Protein AF-A0A8S3HUH6-F1 (afdb_monomer_lite)

pLDDT: mean 71.93, std 15.09, range [37.22, 90.44]

Radius of gyration: 29.49 Å; chains: 1; bounding box: 61×40×95 Å

Organism: NCBI:txid392030

Secondary structure (DSSP, 8-state):
-HHHHHHHHHHH-HHHHHHHHHHHHHHHHS-HHHHH--HHHHHHHHSPTT--S-HHHHHHHHHHHTT-------------THHHHHHHHHHHHHHHHHTS-------HHHHHHHHHHHHHHHHHHHHHHHHHHHHHHHHHHHHHHHHHSGGGGGGGHHHHHHHHHHHTTSTTTHHHHHHHHHHTHHHHS-STT-HHHHHHHHHHHHHHS-HHHHHHHS-GGGGSS-HHHHHHHHHHHHHHHHHHHHH--

Structure (mmCIF, N/CA/C/O backbone):
data_AF-A0A8S3HUH6-F1
#
_entry.id   AF-A0A8S3HUH6-F1
#
loop_
_atom_site.group_PDB
_atom_site.id
_atom_site.type_symbol
_atom_site.label_atom_id
_atom_site.label_alt_id
_atom_site.label_comp_id
_atom_site.label_asym_id
_atom_site.label_entity_id
_atom_site.label_seq_id
_atom_site.pdbx_PDB_ins_code
_atom_site.Cartn_x
_atom_site.Cartn_y
_atom_site.Cartn_z
_atom_site.occupancy
_atom_site.B_iso_or_equiv
_atom_site.auth_seq_id
_atom_site.auth_comp_id
_atom_site.auth_asym_id
_atom_site.auth_atom_id
_atom_site.pdbx_PDB_model_num
ATOM 1 N N . GLU A 1 1 ? -16.121 -0.512 -15.697 1.00 54.94 1 GLU A N 1
ATOM 2 C CA . GLU A 1 1 ? -16.230 0.216 -16.986 1.00 54.94 1 GLU A CA 1
ATOM 3 C C . GLU A 1 1 ? -15.288 1.418 -17.081 1.00 54.94 1 GLU A C 1
ATOM 5 O O . GLU A 1 1 ? -14.491 1.455 -18.009 1.00 54.94 1 GLU A O 1
ATOM 10 N N . GLN A 1 2 ? -15.280 2.342 -16.109 1.00 59.62 2 GLN A N 1
ATOM 11 C CA . GLN A 1 2 ? -14.413 3.539 -16.138 1.00 59.62 2 GLN A CA 1
ATOM 12 C C . GLN A 1 2 ? -12.907 3.236 -16.303 1.00 59.62 2 GLN A C 1
ATOM 14 O O . GLN A 1 2 ? -12.236 3.888 -17.097 1.00 59.62 2 GLN A O 1
ATOM 19 N N . ILE A 1 3 ? -12.390 2.202 -15.626 1.00 65.75 3 ILE A N 1
ATOM 20 C CA . ILE A 1 3 ? -10.975 1.777 -15.707 1.00 65.75 3 ILE A CA 1
ATOM 21 C C . ILE A 1 3 ? -10.580 1.382 -17.141 1.00 65.75 3 ILE A C 1
ATOM 23 O O . ILE A 1 3 ? -9.503 1.737 -17.614 1.00 65.75 3 ILE A O 1
ATOM 27 N N . SER A 1 4 ? -11.475 0.693 -17.855 1.00 66.75 4 SER A N 1
ATOM 28 C CA . SER A 1 4 ? -11.232 0.249 -19.231 1.00 66.75 4 SER A CA 1
ATOM 29 C C . SER A 1 4 ? -11.219 1.427 -20.209 1.00 66.75 4 SER A C 1
ATOM 31 O O . SER A 1 4 ? -10.370 1.469 -21.095 1.00 66.75 4 SER A O 1
ATOM 33 N N . ALA A 1 5 ? -12.082 2.427 -20.004 1.00 75.94 5 ALA A N 1
ATOM 34 C CA . ALA A 1 5 ? -12.109 3.629 -20.835 1.00 75.94 5 ALA A CA 1
ATOM 35 C C . ALA A 1 5 ? -10.839 4.484 -20.675 1.00 75.94 5 ALA A C 1
ATOM 37 O O . ALA A 1 5 ? -10.264 4.913 -21.673 1.00 75.94 5 ALA A O 1
ATOM 38 N N . ILE A 1 6 ? -10.369 4.704 -19.441 1.00 73.25 6 ILE A N 1
ATOM 39 C CA . ILE A 1 6 ? -9.157 5.503 -19.183 1.00 73.25 6 ILE A CA 1
ATOM 40 C C . ILE A 1 6 ? -7.915 4.788 -19.725 1.00 73.25 6 ILE A C 1
ATOM 42 O O . ILE A 1 6 ? -7.113 5.409 -20.418 1.00 73.25 6 ILE A O 1
ATOM 46 N N . SER A 1 7 ? -7.791 3.478 -19.489 1.00 69.62 7 SER A N 1
ATOM 47 C CA . SER A 1 7 ? -6.710 2.658 -20.052 1.00 69.62 7 SER A CA 1
ATOM 48 C C . SER A 1 7 ? -6.667 2.743 -21.585 1.00 69.62 7 SER A C 1
ATOM 50 O O . SER A 1 7 ? -5.606 2.967 -22.176 1.00 69.62 7 SER A O 1
ATOM 52 N N . LEU A 1 8 ? -7.829 2.668 -22.241 1.00 74.19 8 LEU A N 1
ATOM 53 C CA . LEU A 1 8 ? -7.935 2.760 -23.695 1.00 74.19 8 LEU A CA 1
ATOM 54 C C . LEU A 1 8 ? -7.585 4.166 -24.214 1.00 74.19 8 LEU A C 1
ATOM 56 O O . LEU A 1 8 ? -6.866 4.290 -25.202 1.00 74.19 8 LEU A O 1
ATOM 60 N N . LEU A 1 9 ? -7.997 5.233 -23.524 1.00 76.38 9 LEU A N 1
ATOM 61 C CA . LEU A 1 9 ? -7.615 6.612 -23.861 1.00 76.38 9 LEU A CA 1
ATOM 62 C C . LEU A 1 9 ? -6.105 6.857 -23.711 1.00 76.38 9 LEU A C 1
ATOM 64 O O . LEU A 1 9 ? -5.489 7.444 -24.608 1.00 76.38 9 LEU A O 1
ATOM 68 N N . CYS A 1 10 ? -5.502 6.365 -22.625 1.00 73.25 10 CYS A N 1
ATOM 69 C CA . CYS A 1 10 ? -4.055 6.406 -22.407 1.00 73.25 10 CYS A CA 1
ATOM 70 C C . CYS A 1 10 ? -3.296 5.629 -23.489 1.00 73.25 10 CYS A C 1
ATOM 72 O O . CYS A 1 10 ? -2.244 6.086 -23.922 1.00 73.25 10 CYS A O 1
ATOM 74 N N . SER A 1 11 ? -3.858 4.520 -23.977 1.00 72.00 11 SER A N 1
ATOM 75 C CA . SER A 1 11 ? -3.274 3.713 -25.056 1.00 72.00 11 SER A CA 1
ATOM 76 C C . SER A 1 11 ? -3.406 4.372 -26.436 1.00 72.00 11 SER A C 1
ATOM 78 O O . SER A 1 11 ? -2.473 4.340 -27.232 1.00 72.00 11 SER A O 1
ATOM 80 N N . MET A 1 12 ? -4.548 5.001 -26.741 1.00 77.62 12 MET A N 1
ATOM 81 C CA . MET A 1 12 ? -4.810 5.599 -28.061 1.00 77.62 12 MET A CA 1
ATOM 82 C C . MET A 1 12 ? -4.081 6.928 -28.289 1.00 77.62 12 MET A C 1
ATOM 84 O O . MET A 1 12 ? -3.654 7.220 -29.410 1.00 77.62 12 MET A O 1
ATOM 88 N N . LYS A 1 13 ? -3.981 7.778 -27.257 1.00 76.56 13 LYS A N 1
ATOM 89 C CA . LYS A 1 13 ? -3.317 9.092 -27.334 1.00 76.56 13 LYS A CA 1
ATOM 90 C C . LYS A 1 13 ? -2.503 9.386 -26.060 1.00 76.56 13 LYS A C 1
ATOM 92 O O . LYS A 1 13 ? -2.847 10.315 -25.321 1.00 76.56 13 LYS A O 1
ATOM 97 N N . PRO A 1 14 ? -1.379 8.676 -25.840 1.00 75.12 14 PRO A N 1
ATOM 98 C CA . PRO A 1 14 ? -0.535 8.838 -24.652 1.00 75.12 14 PRO A CA 1
ATOM 99 C C . PRO A 1 14 ? -0.141 10.293 -24.385 1.00 75.12 14 PRO A C 1
ATOM 101 O O . PRO A 1 14 ? -0.331 10.809 -23.289 1.00 75.12 14 PRO A O 1
ATOM 104 N N . ASN A 1 15 ? 0.316 10.994 -25.425 1.00 70.62 15 ASN A N 1
ATOM 105 C CA . ASN A 1 15 ? 0.882 12.342 -25.311 1.00 70.62 15 ASN A CA 1
ATOM 106 C C . ASN A 1 15 ? -0.110 13.408 -24.814 1.00 70.62 15 ASN A C 1
ATOM 108 O O . ASN A 1 15 ? 0.319 14.449 -24.324 1.00 70.62 15 ASN A O 1
ATOM 112 N N . LEU A 1 16 ? -1.418 13.170 -24.954 1.00 75.81 16 LEU A N 1
ATOM 113 C CA . LEU A 1 16 ? -2.460 14.107 -24.526 1.00 75.81 16 LEU A CA 1
ATOM 114 C C . LEU A 1 16 ? -3.000 13.757 -23.139 1.00 75.81 16 LEU A C 1
ATOM 116 O O . LEU A 1 16 ? -3.178 14.644 -22.311 1.00 75.81 16 LEU A O 1
ATOM 120 N N . PHE A 1 17 ? -3.250 12.472 -22.881 1.00 79.56 17 PHE A N 1
ATOM 121 C CA . PHE A 1 17 ? -3.967 12.046 -21.678 1.00 79.56 17 PHE A CA 1
ATOM 122 C C . PHE A 1 17 ? -3.050 11.630 -20.532 1.00 79.56 17 PHE A C 1
ATOM 124 O O . PHE A 1 17 ? -3.402 11.848 -19.376 1.00 79.56 17 PHE A O 1
ATOM 131 N N . LEU A 1 18 ? -1.869 11.076 -20.822 1.00 80.81 18 LEU A N 1
ATOM 132 C CA . LEU A 1 18 ? -0.987 10.522 -19.794 1.00 80.81 18 LEU A CA 1
ATOM 133 C C . LEU A 1 18 ? -0.482 11.598 -18.832 1.00 80.81 18 LEU A C 1
ATOM 135 O O . LEU A 1 18 ? -0.500 11.394 -17.625 1.00 80.81 18 LEU A O 1
ATOM 139 N N . LYS A 1 19 ? -0.096 12.769 -19.350 1.00 81.62 19 LYS A N 1
ATOM 140 C CA . LYS A 1 19 ? 0.406 13.873 -18.520 1.00 81.62 19 LYS A CA 1
ATOM 141 C C . LYS A 1 19 ? -0.671 14.431 -17.586 1.00 81.62 19 LYS A C 1
ATOM 143 O O . LYS A 1 19 ? -0.414 14.614 -16.401 1.00 81.62 19 LYS A O 1
ATOM 148 N N . SER A 1 20 ? -1.876 14.673 -18.104 1.00 83.69 20 SER A N 1
ATOM 149 C CA . SER A 1 20 ? -3.006 15.143 -17.292 1.00 83.69 20 SER A CA 1
ATOM 150 C C . SER A 1 20 ? -3.444 14.095 -16.271 1.00 83.69 20 SER A C 1
ATOM 152 O O . SER A 1 20 ? -3.745 14.436 -15.131 1.00 83.69 20 SER A O 1
ATOM 154 N N . PHE A 1 21 ? -3.434 12.819 -16.656 1.00 84.12 21 PHE A N 1
ATOM 155 C CA . PHE A 1 21 ? -3.718 11.715 -15.749 1.00 8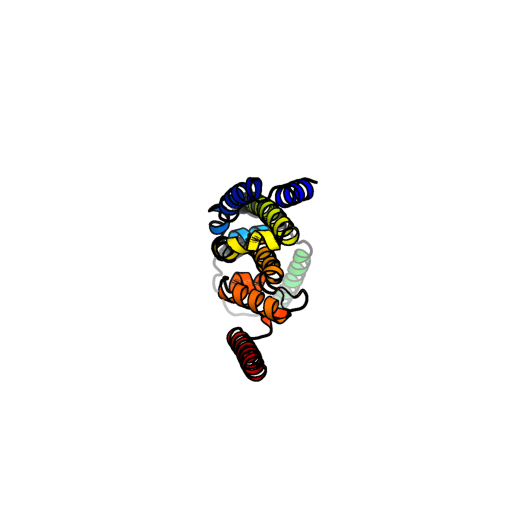4.12 21 PHE A CA 1
ATOM 156 C C . PHE A 1 21 ? -2.690 11.627 -14.617 1.00 84.12 21 PHE A C 1
ATOM 158 O O . PHE A 1 21 ? -3.081 11.557 -13.457 1.00 84.12 21 PHE A O 1
ATOM 165 N N . LEU A 1 22 ? -1.394 11.686 -14.936 1.00 84.19 22 LEU A N 1
ATOM 166 C CA . LEU A 1 22 ? -0.315 11.659 -13.948 1.00 84.19 22 LEU A CA 1
ATOM 167 C C . LEU A 1 22 ? -0.404 12.829 -12.972 1.00 84.19 22 LEU A C 1
ATOM 169 O O . LEU A 1 22 ? -0.241 12.622 -11.778 1.00 84.19 22 LEU A O 1
ATOM 173 N N . GLN A 1 23 ? -0.737 14.030 -13.447 1.00 85.62 23 GLN A N 1
ATOM 174 C CA . GLN A 1 23 ? -0.937 15.179 -12.567 1.00 85.62 23 GLN A CA 1
ATOM 175 C C . GLN A 1 23 ? -2.055 14.921 -11.543 1.00 85.62 23 GLN A C 1
ATOM 177 O O . GLN A 1 23 ? -1.844 15.088 -10.344 1.00 85.62 23 GLN A O 1
ATOM 182 N N . ILE A 1 24 ? -3.217 14.449 -12.005 1.00 85.44 24 ILE A N 1
ATOM 183 C CA . ILE A 1 24 ? -4.337 14.102 -11.119 1.00 85.44 24 ILE A CA 1
ATOM 184 C C . ILE A 1 24 ? -3.935 12.967 -10.170 1.00 85.44 24 ILE A C 1
ATOM 186 O O . ILE A 1 24 ? -4.280 12.993 -8.991 1.00 85.44 24 ILE A O 1
ATOM 190 N N . ALA A 1 25 ? -3.196 11.974 -10.666 1.00 83.69 25 ALA A N 1
ATOM 191 C CA . ALA A 1 25 ? -2.722 10.863 -9.858 1.00 83.69 25 ALA A CA 1
ATOM 192 C C . ALA A 1 25 ? -1.777 11.341 -8.752 1.00 83.69 25 ALA A C 1
ATOM 194 O O . ALA A 1 25 ? -1.979 10.975 -7.603 1.00 83.69 25 ALA A O 1
ATOM 195 N N . TYR A 1 26 ? -0.801 12.199 -9.046 1.00 84.94 26 TYR A N 1
ATOM 196 C CA . TYR A 1 26 ? 0.123 12.735 -8.044 1.00 84.94 26 TYR A CA 1
ATOM 197 C C . TYR A 1 26 ? -0.600 13.536 -6.958 1.00 84.94 26 TYR A C 1
ATOM 199 O O . TYR A 1 26 ? -0.340 13.331 -5.772 1.00 84.94 26 TYR A O 1
ATOM 207 N N . GLU A 1 27 ? -1.574 14.363 -7.341 1.00 84.94 27 GLU A N 1
ATOM 208 C CA . GLU A 1 27 ? -2.421 15.104 -6.397 1.00 84.94 27 GLU A CA 1
ATOM 209 C C . GLU A 1 27 ? -3.250 14.168 -5.497 1.00 84.94 27 GLU A C 1
ATOM 211 O O . GLU A 1 27 ? -3.482 14.461 -4.323 1.00 84.94 27 GLU A O 1
ATOM 216 N N . ARG A 1 28 ? -3.696 13.024 -6.032 1.00 84.88 28 ARG A N 1
ATOM 217 C CA . ARG A 1 28 ? -4.573 12.066 -5.339 1.00 84.88 28 ARG A CA 1
ATOM 218 C C . ARG A 1 28 ? -3.838 10.945 -4.608 1.00 84.88 28 ARG A C 1
ATOM 220 O O . ARG A 1 28 ? -4.431 10.338 -3.724 1.00 84.88 28 ARG A O 1
ATOM 227 N N . LEU A 1 29 ? -2.579 10.674 -4.941 1.00 79.75 29 LEU A N 1
ATOM 228 C CA . LEU A 1 29 ? -1.746 9.673 -4.273 1.00 79.75 29 LEU A CA 1
ATOM 229 C C . LEU A 1 29 ? -1.196 10.201 -2.943 1.00 79.75 29 LEU A C 1
ATOM 231 O O . LEU A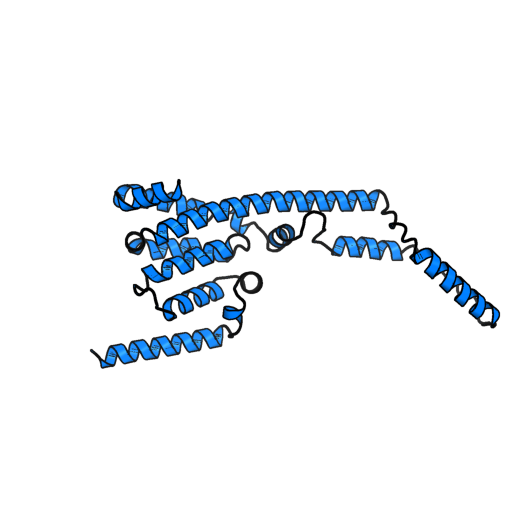 1 29 ? -0.981 9.409 -2.034 1.00 79.75 29 LEU A O 1
ATOM 235 N N . GLN A 1 30 ? -1.020 11.521 -2.786 1.00 74.56 30 GLN A N 1
ATOM 236 C CA . GLN A 1 30 ? -0.472 12.135 -1.566 1.00 74.56 30 GLN A CA 1
ATOM 237 C C . GLN A 1 30 ? -1.400 13.131 -0.840 1.00 74.56 30 GLN A C 1
ATOM 239 O O . GLN A 1 30 ? -0.957 14.215 -0.449 1.00 74.56 30 GLN A O 1
ATOM 244 N N . PRO A 1 31 ? -2.680 12.822 -0.590 1.00 73.00 31 PRO A N 1
ATOM 245 C CA . PRO A 1 31 ? -3.495 13.688 0.232 1.00 73.00 31 PRO A CA 1
ATOM 246 C C . PRO A 1 31 ? -2.979 13.647 1.673 1.00 73.00 31 PRO A C 1
ATOM 248 O O . PRO A 1 31 ? -2.708 12.586 2.244 1.00 73.00 31 PRO A O 1
ATOM 251 N N . ALA A 1 32 ? -2.888 14.826 2.290 1.00 72.56 32 ALA A N 1
ATOM 252 C CA . ALA A 1 32 ? -2.476 14.970 3.686 1.00 72.56 32 ALA A CA 1
ATOM 253 C C . ALA A 1 32 ? -3.322 14.101 4.638 1.00 72.56 32 ALA A C 1
ATOM 255 O O . ALA A 1 32 ? -2.829 13.651 5.670 1.00 72.56 32 ALA A O 1
ATOM 256 N N . SER A 1 33 ? -4.572 13.802 4.263 1.00 72.38 33 SER A N 1
ATOM 257 C CA . SER A 1 33 ? -5.471 12.921 5.008 1.00 72.38 33 SER A CA 1
ATOM 258 C C . SER A 1 33 ? -4.905 11.517 5.225 1.00 72.38 33 SER A C 1
ATOM 260 O O . SER A 1 33 ? -5.106 10.977 6.307 1.00 72.38 33 SER A O 1
ATOM 262 N N . TYR A 1 34 ? -4.150 10.941 4.282 1.00 76.06 34 TYR A N 1
ATOM 263 C CA . TYR A 1 34 ? -3.564 9.605 4.461 1.00 76.06 34 TYR A CA 1
ATOM 264 C C . TYR A 1 34 ? -2.500 9.588 5.559 1.00 76.06 34 TYR A C 1
ATOM 266 O O . TYR A 1 34 ? -2.404 8.619 6.310 1.00 76.06 34 TYR A O 1
ATOM 274 N N . LEU A 1 35 ? -1.717 10.661 5.684 1.00 70.38 35 LEU A N 1
ATOM 275 C CA . LEU A 1 35 ? -0.646 10.771 6.679 1.00 70.38 35 LEU A CA 1
ATOM 276 C C . LEU A 1 35 ? -1.164 11.165 8.069 1.00 70.38 35 LEU A C 1
ATOM 278 O O . LEU A 1 35 ? -0.513 10.874 9.069 1.00 70.38 35 LEU A O 1
ATOM 282 N N . LEU A 1 36 ? -2.332 11.809 8.139 1.00 73.69 36 LEU A N 1
ATOM 283 C CA . LEU A 1 36 ? -2.968 12.211 9.397 1.00 73.69 36 LEU A CA 1
ATOM 284 C C . LEU A 1 36 ? -3.650 11.046 10.126 1.00 73.69 36 LEU A C 1
ATOM 286 O O . LEU A 1 36 ? -3.892 11.143 11.331 1.00 73.69 36 LEU A O 1
ATOM 290 N N . VAL A 1 37 ? -3.964 9.945 9.433 1.00 75.06 37 VAL A N 1
ATOM 291 C CA . VAL A 1 37 ? -4.570 8.776 10.081 1.00 75.06 37 VAL A CA 1
ATOM 292 C C . VAL A 1 37 ? -3.535 8.081 10.961 1.00 75.06 37 VAL A C 1
ATOM 294 O O . VAL A 1 37 ? -2.588 7.453 10.489 1.00 75.06 37 VAL A O 1
ATOM 297 N N . SER A 1 38 ? -3.747 8.173 12.273 1.00 74.75 38 SER A N 1
ATOM 298 C CA . SER A 1 38 ? -2.911 7.492 13.256 1.00 74.75 38 SER A CA 1
ATOM 299 C C . SER A 1 38 ? -3.098 5.969 13.203 1.00 74.75 38 SER A C 1
ATOM 301 O O . SER A 1 38 ? -4.170 5.467 12.857 1.00 74.75 38 SER A O 1
ATOM 303 N N . LYS A 1 39 ? -2.074 5.218 13.632 1.00 71.19 39 LYS A N 1
ATOM 304 C CA . LYS A 1 39 ? -2.142 3.749 13.788 1.00 71.19 39 LYS A CA 1
ATOM 305 C C . LYS A 1 39 ? -3.331 3.331 14.660 1.00 71.19 39 LYS A C 1
ATOM 307 O O . LYS A 1 39 ? -4.058 2.411 14.311 1.00 71.19 39 LYS A O 1
ATOM 312 N N . ARG A 1 40 ? -3.596 4.098 15.723 1.00 68.31 40 ARG A N 1
ATOM 313 C CA . ARG A 1 40 ? -4.749 3.923 16.614 1.00 68.31 40 ARG A CA 1
ATOM 314 C C . ARG A 1 40 ? -6.079 4.055 15.868 1.00 68.31 40 ARG A C 1
ATOM 316 O O . ARG A 1 40 ? -6.940 3.198 16.006 1.00 68.31 40 ARG A O 1
ATOM 323 N N . SER A 1 41 ? -6.245 5.098 15.059 1.00 70.19 41 SER A N 1
ATOM 324 C CA . SER A 1 41 ? -7.467 5.318 14.270 1.00 70.19 41 SER A CA 1
ATOM 325 C C . SER A 1 41 ? -7.717 4.186 13.265 1.00 70.19 41 SER A C 1
ATOM 327 O O . SER A 1 41 ? -8.859 3.782 13.057 1.00 70.19 41 SER A O 1
ATOM 329 N N . TYR A 1 42 ? -6.649 3.638 12.681 1.00 72.69 42 TYR A N 1
ATOM 330 C CA . TYR A 1 42 ? -6.729 2.483 11.790 1.00 72.69 42 TYR A CA 1
ATOM 331 C C . TYR A 1 42 ? -7.080 1.179 12.527 1.00 72.69 42 TYR A C 1
ATOM 333 O O . TYR A 1 42 ? -7.855 0.366 12.025 1.00 72.69 42 TYR A O 1
ATOM 341 N N . GLU A 1 43 ? -6.570 0.979 13.740 1.00 71.44 43 GLU A N 1
ATOM 342 C CA . GLU A 1 43 ? -6.930 -0.179 14.563 1.00 71.44 43 GLU A CA 1
ATOM 343 C C . GLU A 1 43 ? -8.381 -0.099 15.072 1.00 71.44 43 GLU A C 1
ATOM 345 O O . GLU A 1 43 ? -9.088 -1.102 15.015 1.00 71.44 43 GLU A O 1
ATOM 350 N N . ILE A 1 44 ? -8.877 1.094 15.428 1.00 72.88 44 ILE A N 1
ATOM 351 C CA . ILE A 1 44 ? -10.301 1.339 15.742 1.00 72.88 44 ILE A CA 1
ATOM 352 C C . ILE A 1 44 ? -11.208 0.948 14.563 1.00 72.88 44 ILE A C 1
ATOM 354 O O . ILE A 1 44 ? -12.289 0.387 14.762 1.00 72.88 44 ILE A O 1
ATOM 358 N N . MET A 1 45 ? -10.769 1.205 13.326 1.00 75.56 45 MET A N 1
ATOM 359 C CA . MET A 1 45 ? -11.501 0.797 12.125 1.00 75.56 45 MET A CA 1
ATOM 360 C C . MET A 1 45 ? -11.594 -0.731 11.988 1.00 75.56 45 MET A C 1
ATOM 362 O O . MET A 1 45 ? -12.629 -1.235 11.552 1.00 75.56 45 MET A O 1
ATOM 366 N N . LYS A 1 46 ? -10.535 -1.466 12.358 1.00 69.94 46 LYS A N 1
ATOM 367 C CA . LYS A 1 46 ? -10.500 -2.938 12.309 1.00 69.94 46 LYS A CA 1
ATOM 368 C C . LYS A 1 46 ? -11.346 -3.600 13.399 1.00 69.94 46 LYS A C 1
ATOM 370 O O . LYS A 1 46 ? -11.752 -4.747 13.220 1.00 69.94 46 LYS A O 1
ATOM 375 N N . THR A 1 47 ? -11.614 -2.907 14.503 1.00 68.75 47 THR A N 1
ATOM 376 C CA . THR A 1 47 ? -12.466 -3.411 15.587 1.00 68.75 47 THR A CA 1
ATOM 377 C C . THR A 1 47 ? -13.932 -3.502 15.131 1.00 68.75 47 THR A C 1
ATOM 379 O O . THR A 1 47 ? -14.449 -2.532 14.557 1.00 68.75 47 THR A O 1
ATOM 382 N N . PRO A 1 48 ? -14.622 -4.636 15.373 1.00 63.25 48 PRO A N 1
ATOM 383 C CA . PRO A 1 48 ? -16.013 -4.821 14.973 1.00 63.25 48 PRO A CA 1
ATOM 384 C C . PRO A 1 48 ? -16.955 -3.790 15.624 1.00 63.25 48 PRO A C 1
ATOM 386 O O . PRO A 1 48 ? -16.673 -3.260 16.703 1.00 63.25 48 PRO A O 1
ATOM 389 N N . PRO A 1 49 ? -18.088 -3.478 14.970 1.00 56.56 49 PRO A N 1
ATOM 390 C CA . PRO A 1 49 ? -19.048 -2.511 15.487 1.00 56.56 49 PRO A CA 1
ATOM 391 C C . PRO A 1 49 ? -19.640 -2.998 16.817 1.00 56.56 49 PRO A C 1
ATOM 393 O O . PRO A 1 49 ? -20.175 -4.101 16.890 1.00 56.56 49 PRO A O 1
ATOM 396 N N . GLY A 1 50 ? -19.556 -2.162 17.856 1.00 54.28 50 GLY A N 1
ATOM 397 C CA . GLY A 1 50 ? -20.080 -2.456 19.196 1.00 54.28 50 GLY A CA 1
ATOM 398 C C . GLY A 1 50 ? -19.026 -2.835 20.242 1.00 54.28 50 GLY A C 1
ATOM 399 O O . GLY A 1 50 ? -19.367 -2.922 21.419 1.00 54.28 50 GLY A O 1
ATOM 400 N N . GLU A 1 51 ? -17.758 -2.998 19.854 1.00 57.88 51 GLU A N 1
ATOM 401 C CA . GLU A 1 51 ? -16.645 -3.190 20.790 1.00 57.88 51 GLU A CA 1
ATOM 402 C C . GLU A 1 51 ? -15.773 -1.933 20.874 1.00 57.88 51 GLU A C 1
ATOM 404 O O . GLU A 1 51 ? -15.415 -1.347 19.850 1.00 57.88 51 GLU A O 1
ATOM 409 N N . ILE A 1 52 ? -15.428 -1.536 22.104 1.00 61.12 52 ILE A N 1
ATOM 410 C CA . ILE A 1 52 ? -14.513 -0.422 22.371 1.00 61.12 52 ILE A CA 1
ATOM 411 C C . ILE A 1 52 ? -13.084 -0.920 22.192 1.00 61.12 52 ILE A C 1
ATOM 413 O O . ILE A 1 52 ? -12.652 -1.856 22.875 1.00 61.12 52 ILE A O 1
ATOM 417 N N . TYR A 1 53 ? -12.343 -0.282 21.291 1.00 57.09 53 TYR A N 1
ATOM 418 C CA . TYR A 1 53 ? -10.928 -0.579 21.088 1.00 57.09 53 TYR A CA 1
ATOM 419 C C . TYR A 1 53 ? -10.108 -0.204 22.336 1.00 57.09 53 TYR A C 1
ATOM 421 O O . TYR A 1 53 ? -9.217 -0.948 22.760 1.00 57.09 53 TYR A O 1
ATOM 429 N N . GLU A 1 54 ? -10.439 0.912 22.989 1.00 59.78 54 GLU A N 1
ATOM 430 C CA . GLU A 1 54 ? -9.745 1.372 24.192 1.00 59.78 54 GLU A CA 1
ATOM 431 C C . GLU A 1 54 ? -10.181 0.634 25.480 1.00 59.78 54 GLU A C 1
ATOM 433 O O . GLU A 1 54 ? -10.952 1.119 26.310 1.00 59.78 54 GLU A O 1
ATOM 438 N N . LYS A 1 55 ? -9.620 -0.563 25.699 1.00 59.72 55 LYS A N 1
ATOM 439 C CA . LYS A 1 55 ? -9.861 -1.381 26.909 1.00 59.72 55 LYS A CA 1
ATOM 440 C C . LYS A 1 55 ? -9.451 -0.699 28.227 1.00 59.72 55 LYS A C 1
ATOM 442 O O . LYS A 1 55 ? -9.872 -1.143 29.293 1.00 59.72 55 LYS A O 1
ATOM 447 N N . SER A 1 56 ? -8.682 0.392 28.188 1.00 53.09 56 SER A N 1
ATOM 448 C CA . SER A 1 56 ? -8.310 1.172 29.381 1.00 53.09 56 SER A CA 1
ATOM 449 C C . SER A 1 56 ? -9.518 1.849 30.048 1.00 53.09 56 SER A C 1
ATOM 451 O O . SER A 1 56 ? -9.520 2.044 31.267 1.00 53.09 56 SER A O 1
ATOM 453 N N . VAL A 1 57 ? -10.583 2.139 29.291 1.00 53.09 57 VAL A N 1
ATOM 454 C CA . VAL A 1 57 ? -11.855 2.641 29.833 1.00 53.09 57 VAL A CA 1
ATOM 455 C C . VAL A 1 57 ? -12.562 1.537 30.621 1.00 53.09 57 VAL A C 1
ATOM 457 O O . VAL A 1 57 ? -13.026 1.782 31.734 1.00 53.09 57 VAL A O 1
ATOM 460 N N . LEU A 1 58 ? -12.542 0.298 30.114 1.00 54.19 58 LEU A N 1
ATOM 461 C CA . LEU A 1 58 ? -13.058 -0.876 30.829 1.00 54.19 58 LEU A CA 1
ATOM 462 C C . LEU A 1 58 ? -12.269 -1.135 32.119 1.00 54.19 58 LEU A C 1
ATOM 464 O O . LEU A 1 58 ? -12.862 -1.372 33.168 1.00 54.19 58 LEU A O 1
ATOM 468 N N . GLU A 1 59 ? -10.940 -1.018 32.080 1.00 54.22 59 GLU A N 1
ATOM 469 C CA . GLU A 1 59 ? -10.111 -1.134 33.284 1.00 54.22 59 GLU A CA 1
ATOM 470 C C . GLU A 1 59 ? -10.375 -0.024 34.303 1.00 54.22 59 GLU A C 1
ATOM 472 O O . GLU A 1 59 ? -10.307 -0.267 35.504 1.00 54.22 59 GLU A O 1
ATOM 477 N N . THR A 1 60 ? -10.660 1.196 33.850 1.00 53.75 60 THR A N 1
ATOM 478 C CA . THR A 1 60 ? -10.985 2.320 34.738 1.00 53.75 60 THR A CA 1
ATOM 479 C C . THR A 1 60 ? -12.345 2.110 35.403 1.00 53.75 60 THR A C 1
ATOM 481 O O . THR A 1 60 ? -12.484 2.370 36.596 1.00 53.75 60 THR A O 1
ATOM 484 N N . ILE A 1 61 ? -13.320 1.555 34.676 1.00 51.22 61 ILE A N 1
ATOM 485 C CA . ILE A 1 61 ? -14.621 1.146 35.223 1.00 51.22 61 ILE A CA 1
ATOM 486 C C . ILE A 1 61 ? -14.435 0.030 36.271 1.00 51.22 61 ILE A C 1
ATOM 488 O O . ILE A 1 61 ? -14.899 0.184 37.400 1.00 51.22 61 ILE A O 1
ATOM 492 N N . LEU A 1 62 ? -13.656 -1.015 35.963 1.00 52.16 62 LEU A N 1
ATOM 493 C CA . LEU A 1 62 ? -13.339 -2.123 36.886 1.00 52.16 62 LEU A CA 1
ATOM 494 C C . LEU A 1 62 ? -12.543 -1.671 38.133 1.00 52.16 62 LEU A C 1
ATOM 496 O O . LEU A 1 62 ? -12.766 -2.151 39.246 1.00 52.16 62 LEU A O 1
ATOM 500 N N . LYS A 1 63 ? -11.616 -0.715 37.981 1.00 49.88 63 LYS A N 1
ATOM 501 C CA . LYS A 1 63 ? -10.839 -0.127 39.094 1.00 49.88 63 LYS A CA 1
ATOM 502 C C . LYS A 1 63 ? -11.675 0.810 39.974 1.00 49.88 63 LYS A C 1
ATOM 504 O O . LYS A 1 63 ? -11.314 1.043 41.126 1.00 49.88 63 LYS A O 1
ATOM 509 N N . HIS A 1 64 ? -12.773 1.362 39.459 1.00 47.88 64 HIS A N 1
ATOM 510 C CA . HIS A 1 64 ? -13.710 2.153 40.257 1.00 47.88 64 HIS A CA 1
ATOM 511 C C . HIS A 1 64 ? -14.702 1.283 41.044 1.00 47.88 64 HIS A C 1
ATOM 513 O O . HIS A 1 64 ? -15.082 1.689 42.139 1.00 47.88 64 HIS A O 1
ATOM 519 N N . GLU A 1 65 ? -15.043 0.078 40.572 1.00 46.34 65 GLU A N 1
ATOM 520 C CA . GLU A 1 65 ? -15.845 -0.897 41.339 1.00 46.34 65 GLU A CA 1
ATOM 521 C C . GLU A 1 65 ? -15.123 -1.408 42.599 1.00 46.34 65 GLU A C 1
ATOM 523 O O . GLU A 1 65 ? -15.752 -1.717 43.607 1.00 46.34 65 GLU A O 1
ATOM 528 N N . THR A 1 66 ? -13.789 -1.438 42.593 1.00 43.50 66 THR A N 1
ATOM 529 C CA . THR A 1 66 ? -12.979 -1.912 43.732 1.00 43.50 66 THR A CA 1
ATOM 530 C C . THR A 1 66 ? -12.752 -0.866 44.829 1.00 43.50 66 THR A C 1
ATOM 532 O O . THR A 1 66 ? -12.183 -1.193 45.869 1.00 43.50 66 THR A O 1
ATOM 535 N N . LYS A 1 67 ? -13.206 0.383 44.653 1.00 41.00 67 LYS A N 1
ATOM 536 C CA . LYS A 1 67 ? -13.079 1.435 45.682 1.00 41.00 67 LYS A CA 1
ATOM 537 C C . LYS A 1 67 ? -14.252 1.506 46.666 1.00 41.00 67 LYS A C 1
ATOM 539 O O . LYS A 1 67 ? -14.153 2.266 47.624 1.00 41.00 67 LYS A O 1
ATOM 544 N N . ASP A 1 68 ? -15.301 0.702 46.476 1.00 41.78 68 ASP A N 1
ATOM 545 C CA . ASP A 1 68 ? -16.511 0.721 47.316 1.00 41.78 68 ASP A CA 1
ATOM 546 C C . ASP A 1 68 ? -16.579 -0.407 48.368 1.00 41.78 68 ASP A C 1
ATOM 548 O O . ASP A 1 68 ? -17.581 -0.572 49.063 1.00 41.78 68 ASP A O 1
ATOM 552 N N . THR A 1 69 ? -15.499 -1.171 48.572 1.00 40.88 69 THR A N 1
ATOM 553 C CA . THR A 1 69 ? -15.388 -2.057 49.744 1.00 40.88 69 THR A CA 1
ATOM 554 C C . THR A 1 69 ? -14.880 -1.260 50.942 1.00 40.88 69 THR A C 1
ATOM 556 O O . THR A 1 69 ? -13.682 -1.200 51.229 1.00 40.88 69 THR A O 1
ATOM 559 N N . GLY A 1 70 ? -15.818 -0.600 51.619 1.00 37.22 70 GLY A N 1
ATOM 560 C CA . GLY A 1 70 ? -15.584 0.165 52.833 1.00 37.22 70 GLY A CA 1
ATOM 561 C C . GLY A 1 70 ? -14.906 -0.637 53.951 1.00 37.22 70 GLY A C 1
ATOM 562 O O . GLY A 1 70 ? -15.251 -1.777 54.237 1.00 37.22 70 GLY A O 1
ATOM 563 N N . ASN A 1 71 ? -13.945 0.020 54.601 1.00 41.75 71 ASN A N 1
ATOM 564 C CA . ASN A 1 71 ? -13.656 -0.040 56.036 1.00 41.75 71 ASN A CA 1
ATOM 565 C C . ASN A 1 71 ? -13.901 -1.396 56.743 1.00 41.75 71 ASN A C 1
ATOM 567 O O . ASN A 1 71 ? -14.800 -1.522 57.576 1.00 41.75 71 ASN A O 1
ATOM 571 N N . VAL A 1 72 ? -13.065 -2.401 56.472 1.00 40.75 72 VAL A N 1
ATOM 572 C CA . VAL A 1 72 ? -13.038 -3.634 57.275 1.00 40.75 72 VAL A CA 1
ATOM 573 C C . VAL A 1 72 ? -12.314 -3.342 58.591 1.00 40.75 72 VAL A C 1
ATOM 575 O O . VAL A 1 72 ? -11.083 -3.298 58.656 1.00 40.75 72 VAL A O 1
ATOM 578 N N . LYS A 1 73 ? -13.088 -3.108 59.657 1.00 41.12 73 LYS A N 1
ATOM 579 C CA . LYS A 1 73 ? -12.571 -3.064 61.028 1.00 41.12 73 LYS A CA 1
ATOM 580 C C . LYS A 1 73 ? -11.970 -4.427 61.382 1.00 41.12 73 LYS A C 1
ATOM 582 O O . LYS A 1 73 ? -12.629 -5.457 61.278 1.00 41.12 73 LYS A O 1
ATOM 587 N N . ARG A 1 74 ? -10.702 -4.408 61.804 1.00 52.22 74 ARG A N 1
ATOM 588 C CA . ARG A 1 74 ? -10.013 -5.532 62.448 1.00 52.22 74 ARG A CA 1
ATOM 589 C C . ARG A 1 74 ? -10.746 -5.889 63.735 1.00 52.22 74 ARG A C 1
ATOM 591 O O . ARG A 1 74 ? -10.616 -5.163 64.716 1.00 52.22 74 ARG A O 1
ATOM 598 N N . GLU A 1 75 ? -11.418 -7.030 63.748 1.00 38.47 75 GLU A N 1
ATOM 599 C CA . GLU A 1 75 ? -11.821 -7.688 64.986 1.00 38.47 75 GLU A CA 1
ATOM 600 C C . GLU A 1 75 ? -11.301 -9.129 65.016 1.00 38.47 75 GLU A C 1
ATOM 602 O O . GLU A 1 75 ? -10.901 -9.723 64.017 1.00 38.47 75 GLU A O 1
ATOM 607 N N . SER A 1 76 ? -11.127 -9.587 66.241 1.00 38.88 76 SER A N 1
ATOM 608 C CA . SER A 1 76 ? -10.087 -10.475 66.738 1.00 38.88 76 SER A CA 1
ATOM 609 C C . SER A 1 76 ? -10.329 -11.973 66.542 1.00 38.88 76 SER A C 1
ATOM 611 O O . SER A 1 76 ? -11.440 -12.468 66.663 1.00 38.88 76 SER A O 1
ATOM 613 N N . LYS A 1 77 ? -9.205 -12.684 66.373 1.00 52.00 77 LYS A N 1
ATOM 614 C CA . LYS A 1 77 ? -8.939 -14.111 66.633 1.00 52.00 77 LYS A CA 1
ATOM 615 C C . LYS A 1 77 ? -10.003 -14.845 67.478 1.00 52.00 77 LYS A C 1
ATOM 617 O O . LYS A 1 77 ? -9.975 -14.750 68.700 1.00 52.00 77 LYS A O 1
ATOM 622 N N . ASN A 1 78 ? -10.832 -15.662 66.823 1.00 47.19 78 ASN A N 1
ATOM 623 C CA . ASN A 1 78 ? -11.290 -16.969 67.315 1.00 47.19 78 ASN A CA 1
ATOM 624 C C . ASN A 1 78 ? -12.013 -17.723 66.184 1.00 47.19 78 ASN A C 1
ATOM 626 O O . ASN A 1 78 ? -13.233 -17.682 66.076 1.00 47.19 78 ASN A O 1
ATOM 630 N N . TYR A 1 79 ? -11.254 -18.423 65.334 1.00 44.00 79 TYR A N 1
ATOM 631 C CA . TYR A 1 79 ? -11.828 -19.335 64.340 1.00 44.00 79 TYR A CA 1
ATOM 632 C C . TYR A 1 79 ? -12.485 -20.513 65.068 1.00 44.00 79 TYR A C 1
ATOM 634 O O . TYR A 1 79 ? -11.799 -21.393 65.588 1.00 44.00 79 TYR A O 1
ATOM 642 N N . SER A 1 80 ? -13.815 -20.533 65.110 1.00 49.50 80 SER A N 1
ATOM 643 C CA . SER A 1 80 ? -14.593 -21.676 65.584 1.00 49.50 80 SER A CA 1
ATOM 644 C C . SER A 1 80 ? -15.308 -22.300 64.396 1.00 49.50 80 SER A C 1
ATOM 646 O O . SER A 1 80 ? -15.955 -21.607 63.620 1.00 49.50 80 SER A O 1
ATOM 648 N N . TYR A 1 81 ? -15.185 -23.620 64.270 1.00 47.81 81 TYR A N 1
ATOM 649 C CA . TYR A 1 81 ? -15.696 -24.533 63.234 1.00 47.81 81 TYR A CA 1
ATOM 650 C C . TYR A 1 81 ? -17.084 -24.202 62.629 1.00 47.81 81 TYR A C 1
ATOM 652 O O . TYR A 1 81 ? -17.367 -24.556 61.486 1.00 47.81 81 TYR A O 1
ATOM 660 N N . LYS A 1 82 ? -17.934 -23.464 63.352 1.00 53.16 82 LYS A N 1
ATOM 661 C CA . LYS A 1 82 ? -19.202 -22.915 62.847 1.00 53.16 82 LYS A CA 1
ATOM 662 C C . LYS A 1 82 ? -19.029 -21.894 61.710 1.00 53.16 82 LYS A C 1
ATOM 664 O O . LYS A 1 82 ? -19.835 -21.903 60.786 1.00 53.16 82 LYS A O 1
ATOM 669 N N . GLU A 1 83 ? -17.971 -21.085 61.710 1.00 51.44 83 GLU A N 1
ATOM 670 C CA . GLU A 1 83 ? -17.678 -20.145 60.615 1.00 51.44 83 GLU A CA 1
ATOM 671 C C . GLU A 1 83 ? -17.261 -20.855 59.326 1.00 51.44 83 GLU A C 1
ATOM 673 O O . GLU A 1 83 ? -17.603 -20.390 58.249 1.00 51.44 83 GLU A O 1
ATOM 678 N N . GLN A 1 84 ? -16.592 -22.010 59.398 1.00 48.53 84 GLN A N 1
ATOM 679 C CA . GLN A 1 84 ? -16.233 -22.769 58.190 1.00 48.53 84 GLN A CA 1
ATOM 680 C C . GLN A 1 84 ? -17.455 -23.391 57.510 1.00 48.53 84 GLN A C 1
ATOM 682 O O . GLN A 1 84 ? -17.488 -23.513 56.287 1.00 48.53 84 GLN A O 1
ATOM 687 N N . MET A 1 85 ? -18.468 -23.769 58.292 1.00 52.50 85 MET A N 1
ATOM 688 C CA . MET A 1 85 ? -19.737 -24.250 57.748 1.00 52.50 85 MET A CA 1
ATOM 689 C C . MET A 1 85 ? -20.545 -23.097 57.145 1.00 52.50 85 MET A C 1
ATOM 691 O O . MET A 1 85 ? -21.018 -23.234 56.021 1.00 52.50 85 MET A O 1
ATOM 695 N N . ALA A 1 86 ? -20.595 -21.943 57.821 1.00 55.62 86 ALA A N 1
ATOM 696 C CA . ALA A 1 86 ? -21.232 -20.735 57.295 1.00 55.62 86 ALA A CA 1
ATOM 697 C C . ALA A 1 86 ? -20.523 -20.193 56.040 1.00 55.62 86 ALA A C 1
ATOM 699 O O . ALA A 1 86 ? -21.187 -19.767 55.104 1.00 55.62 86 ALA A O 1
ATOM 700 N N . ALA A 1 87 ? -19.191 -20.272 55.971 1.00 55.22 87 ALA A N 1
ATOM 701 C CA . ALA A 1 87 ? -18.410 -19.894 54.794 1.00 55.22 87 ALA A CA 1
ATOM 702 C C . ALA A 1 87 ? -18.705 -20.808 53.597 1.00 55.22 87 ALA A C 1
ATOM 704 O O . ALA A 1 87 ? -18.885 -20.324 52.485 1.00 55.22 87 ALA A O 1
ATOM 705 N N . ARG A 1 88 ? -18.831 -22.123 53.823 1.00 53.75 88 ARG A N 1
ATOM 706 C CA . ARG A 1 88 ? -19.166 -23.090 52.765 1.00 53.75 88 ARG A CA 1
ATOM 707 C C . ARG A 1 88 ? -20.614 -22.945 52.279 1.00 53.75 88 ARG A C 1
ATOM 709 O O . ARG A 1 88 ? -20.922 -23.274 51.136 1.00 53.75 88 ARG A O 1
ATOM 716 N N . GLU A 1 89 ? -21.509 -22.473 53.141 1.00 56.91 89 GLU A N 1
ATOM 717 C CA . GLU A 1 89 ? -22.898 -22.152 52.802 1.00 56.91 89 GLU A CA 1
ATOM 718 C C . GLU A 1 89 ? -22.994 -20.808 52.058 1.00 56.91 89 GLU A C 1
ATOM 720 O O . GLU A 1 89 ? -23.661 -20.730 51.029 1.00 56.91 89 GLU A O 1
ATOM 725 N N . LEU A 1 90 ? -22.203 -19.807 52.463 1.00 56.06 90 LEU A N 1
ATOM 726 C CA . LEU A 1 90 ? -21.994 -18.551 51.732 1.00 56.06 90 LEU A CA 1
ATOM 727 C C . LEU A 1 90 ? -21.396 -18.773 50.339 1.00 56.06 90 LEU A C 1
ATOM 729 O O . LEU A 1 90 ? -21.843 -18.141 49.389 1.00 56.06 90 LEU A O 1
ATOM 733 N N . GLU A 1 91 ? -20.435 -19.686 50.177 1.00 57.44 91 GLU A N 1
ATOM 734 C CA . GLU A 1 91 ? -19.898 -20.054 48.859 1.00 57.44 91 GLU A CA 1
ATOM 735 C C . GLU A 1 91 ? -20.970 -20.680 47.962 1.00 57.44 91 GLU A C 1
ATOM 737 O O . GLU A 1 91 ? -21.030 -20.380 46.769 1.00 57.44 91 GLU A O 1
ATOM 742 N N . LYS A 1 92 ? -21.865 -21.499 48.526 1.00 57.91 92 LYS A N 1
ATOM 743 C CA . LYS A 1 92 ? -22.999 -22.067 47.785 1.00 57.91 92 LYS A CA 1
ATOM 744 C C . LYS A 1 92 ? -24.037 -21.005 47.423 1.00 57.91 92 LYS A C 1
ATOM 746 O O . LYS A 1 92 ? -24.554 -21.036 46.308 1.00 57.91 92 LYS A O 1
ATOM 751 N N . GLU A 1 93 ? -24.309 -20.044 48.305 1.00 56.47 93 GLU A N 1
ATOM 752 C CA . GLU A 1 93 ? -25.180 -18.905 47.994 1.00 56.47 93 GLU A CA 1
ATOM 753 C C . GLU A 1 93 ? -24.563 -17.958 46.954 1.00 56.47 93 GLU A C 1
ATOM 755 O O . GLU A 1 93 ? -25.271 -17.479 46.067 1.00 56.47 93 GLU A O 1
ATOM 760 N N . LEU A 1 94 ? -23.253 -17.704 47.014 1.00 50.25 94 LEU A N 1
ATOM 761 C CA . LEU A 1 94 ? -22.526 -16.895 46.034 1.00 50.25 94 LEU A CA 1
ATOM 762 C C . LEU A 1 94 ? -22.470 -17.591 44.671 1.00 50.25 94 LEU A C 1
ATOM 764 O O . LEU A 1 94 ? -22.737 -16.946 43.661 1.00 50.25 94 LEU A O 1
ATOM 768 N N . ALA A 1 95 ? -22.231 -18.904 44.624 1.00 53.91 95 ALA A N 1
ATOM 769 C CA . ALA A 1 95 ? -22.275 -19.684 43.386 1.00 53.91 95 ALA A CA 1
ATOM 770 C C . ALA A 1 95 ? -23.698 -19.762 42.793 1.00 53.91 95 ALA A C 1
ATOM 772 O O . ALA A 1 95 ? -23.879 -19.676 41.577 1.00 53.91 95 ALA A O 1
ATOM 773 N N . ALA A 1 96 ? -24.734 -19.850 43.635 1.00 54.75 96 ALA A N 1
ATOM 774 C CA . ALA A 1 96 ? -26.127 -19.776 43.190 1.00 54.75 96 ALA A CA 1
ATOM 775 C C . ALA A 1 96 ? -26.502 -18.376 42.664 1.00 54.75 96 ALA A C 1
ATOM 777 O O . ALA A 1 96 ? -27.299 -18.263 41.730 1.00 54.75 96 ALA A O 1
ATOM 778 N N . LYS A 1 97 ? -25.902 -17.311 43.215 1.00 52.44 97 LYS A N 1
ATOM 779 C CA . LYS A 1 97 ? -26.052 -15.930 42.728 1.00 52.44 97 LYS A CA 1
ATOM 780 C C . LYS A 1 97 ? -25.231 -15.649 41.464 1.00 52.44 97 LYS A C 1
ATOM 782 O O . LYS A 1 97 ? -25.702 -14.895 40.624 1.00 52.44 97 LYS A O 1
ATOM 787 N N . GLN A 1 98 ? -24.083 -16.296 41.254 1.00 49.62 98 GLN A N 1
ATOM 788 C CA . GLN A 1 98 ? -23.283 -16.161 40.024 1.00 49.62 98 GLN A CA 1
ATOM 789 C C . GLN A 1 98 ? -23.977 -16.745 38.779 1.00 49.62 98 GLN A C 1
ATOM 791 O O . GLN A 1 98 ? -23.793 -16.225 37.683 1.00 49.62 98 GLN A O 1
ATOM 796 N N . ASN A 1 99 ? -24.850 -17.749 38.939 1.00 43.25 99 ASN A N 1
ATOM 797 C CA . ASN A 1 99 ? -25.698 -18.263 37.848 1.00 43.25 99 ASN A CA 1
ATOM 798 C C . ASN A 1 99 ? -26.883 -17.343 37.491 1.00 43.25 99 ASN A C 1
ATOM 800 O O . ASN A 1 99 ? -27.591 -17.582 36.515 1.00 43.25 99 ASN A O 1
ATOM 804 N N . LYS A 1 100 ? -27.086 -16.264 38.251 1.00 44.91 100 LYS A N 1
ATOM 805 C CA . LYS A 1 100 ? -27.884 -15.104 37.858 1.00 44.91 100 LYS A CA 1
ATOM 806 C C . LYS A 1 100 ? -26.930 -13.927 37.739 1.00 44.91 100 LYS A C 1
ATOM 808 O O . LYS A 1 100 ? -26.948 -13.038 38.583 1.00 44.91 100 LYS A O 1
ATOM 813 N N . ALA A 1 101 ? -26.082 -13.941 36.711 1.00 42.44 101 ALA A N 1
ATOM 814 C CA . ALA A 1 101 ? -25.265 -12.796 36.333 1.00 42.44 101 ALA A CA 1
ATOM 815 C C . ALA A 1 101 ? -26.187 -11.632 35.934 1.00 42.44 101 ALA A C 1
ATOM 817 O O . ALA A 1 101 ? -26.477 -11.383 34.766 1.00 42.44 101 ALA A O 1
ATOM 818 N N . THR A 1 102 ? -26.707 -10.945 36.947 1.00 40.50 102 THR A N 1
ATOM 819 C CA . THR A 1 102 ? -27.204 -9.587 36.867 1.00 40.50 102 THR A CA 1
ATOM 820 C C . THR A 1 102 ? -26.085 -8.775 36.257 1.00 40.50 102 THR A C 1
ATOM 822 O O . THR A 1 102 ? -25.060 -8.552 36.898 1.00 40.50 102 THR A O 1
ATOM 825 N N . VAL A 1 103 ? -26.299 -8.403 34.997 1.00 43.44 103 VAL A N 1
ATOM 826 C CA . VAL A 1 103 ? -25.626 -7.315 34.296 1.00 43.44 103 VAL A CA 1
ATOM 827 C C . VAL A 1 103 ? -25.263 -6.255 35.339 1.00 43.44 103 VAL A C 1
ATOM 829 O O . VAL A 1 103 ? -26.186 -5.698 35.947 1.00 43.44 103 VAL A O 1
ATOM 832 N N . PRO A 1 104 ? -23.966 -6.032 35.629 1.00 46.66 104 PRO A N 1
ATOM 833 C CA . PRO A 1 104 ? -23.554 -4.980 36.541 1.00 46.66 104 PRO A CA 1
ATOM 834 C C . PRO A 1 104 ? -24.209 -3.698 36.043 1.00 46.66 104 PRO A C 1
ATOM 836 O O . PRO A 1 104 ? -24.048 -3.330 34.876 1.00 46.66 104 PRO A O 1
ATOM 839 N N . GLN A 1 105 ? -25.051 -3.082 36.872 1.00 42.41 105 GLN A N 1
ATOM 840 C CA . GLN A 1 105 ? -25.684 -1.820 36.520 1.00 42.41 105 GLN A CA 1
ATOM 841 C C . GLN A 1 105 ? -24.575 -0.776 36.441 1.00 42.41 105 GLN A C 1
ATOM 843 O O . GLN A 1 105 ? -24.213 -0.170 37.446 1.00 42.41 105 GLN A O 1
ATOM 848 N N . LEU A 1 106 ? -24.028 -0.588 35.238 1.00 49.62 106 LEU A N 1
ATOM 849 C CA . LEU A 1 106 ? -23.238 0.582 34.892 1.00 49.62 106 LEU A CA 1
ATOM 850 C C . LEU A 1 106 ? -24.017 1.797 35.411 1.00 49.62 106 LEU A C 1
ATOM 852 O O . LEU A 1 106 ? -25.175 2.008 35.041 1.00 49.62 106 LEU A O 1
ATOM 856 N N . THR A 1 107 ? -23.415 2.570 36.311 1.00 58.66 107 THR A N 1
ATOM 857 C CA . THR A 1 107 ? -24.039 3.811 36.791 1.00 58.66 107 THR A CA 1
ATOM 858 C C . THR A 1 107 ? -24.337 4.711 35.587 1.00 58.66 107 THR A C 1
ATOM 860 O O . THR A 1 107 ? -23.592 4.687 34.612 1.00 58.66 107 THR A O 1
ATOM 863 N N . LYS A 1 108 ? -25.403 5.529 35.622 1.00 57.44 108 LYS A N 1
ATOM 864 C CA . LYS A 1 108 ? -25.802 6.386 34.477 1.00 57.44 108 LYS A CA 1
ATOM 865 C C . LYS A 1 108 ? -24.625 7.166 33.864 1.00 57.44 108 LYS A C 1
ATOM 867 O O . LYS A 1 108 ? -24.506 7.238 32.651 1.00 57.44 108 LYS A O 1
ATOM 872 N N . LYS A 1 109 ? -23.691 7.632 34.704 1.00 57.41 109 LYS A N 1
ATOM 873 C CA . LYS A 1 109 ? -22.447 8.294 34.274 1.00 57.41 109 LYS A CA 1
ATOM 874 C C . LYS A 1 109 ? -21.473 7.375 33.518 1.00 57.41 109 LYS A C 1
ATOM 876 O O . LYS A 1 109 ? -20.818 7.826 32.589 1.00 57.41 109 LYS A O 1
ATOM 881 N N . GLN A 1 110 ? -21.365 6.104 33.903 1.00 59.09 110 GLN A N 1
ATOM 882 C CA . GLN A 1 110 ? -20.552 5.100 33.205 1.00 59.09 110 GLN A CA 1
ATOM 883 C C . GLN A 1 110 ? -21.196 4.679 31.878 1.00 59.09 110 GLN A C 1
ATOM 885 O O . GLN A 1 110 ? -20.476 4.500 30.904 1.00 59.09 110 GLN A O 1
ATOM 890 N N . GLN A 1 111 ? -22.530 4.575 31.811 1.00 63.06 111 GLN A N 1
ATOM 891 C CA . GLN A 1 111 ? -23.250 4.321 30.552 1.00 63.06 111 GLN A CA 1
ATOM 892 C C . GLN A 1 111 ? -23.109 5.491 29.575 1.00 63.06 111 GLN A C 1
ATOM 894 O O . GLN A 1 111 ? -22.829 5.272 28.403 1.00 63.06 111 GLN A O 1
ATOM 899 N N . GLU A 1 112 ? -23.237 6.727 30.060 1.00 69.62 112 GLU A N 1
ATOM 900 C CA . GLU A 1 112 ? -23.022 7.932 29.253 1.00 69.62 112 GLU A CA 1
ATOM 901 C C . GLU A 1 112 ? -21.568 8.040 28.769 1.00 69.62 112 GLU A C 1
ATOM 903 O O . GLU A 1 112 ? -21.342 8.337 27.600 1.00 69.62 112 GLU A O 1
ATOM 908 N N . MET A 1 113 ? -20.577 7.739 29.618 1.00 63.44 113 MET A N 1
ATOM 909 C CA . MET A 1 113 ? -19.161 7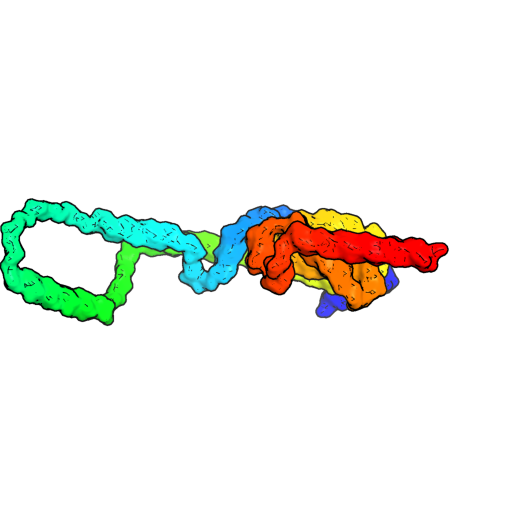.733 29.225 1.00 63.44 113 MET A CA 1
ATOM 910 C C . MET A 1 113 ? -18.851 6.635 28.197 1.00 63.44 113 MET A C 1
ATOM 912 O O . MET A 1 113 ? -18.109 6.878 27.248 1.00 63.44 113 MET A O 1
ATOM 916 N N . LEU A 1 114 ? -19.441 5.445 28.356 1.00 66.44 114 LEU A N 1
ATOM 917 C CA . LEU A 1 114 ? -19.325 4.343 27.400 1.00 66.44 114 LEU A CA 1
ATOM 918 C C . LEU A 1 114 ? -19.940 4.722 26.048 1.00 66.44 114 LEU A C 1
ATOM 920 O O . LEU A 1 114 ? -19.318 4.510 25.011 1.00 66.44 114 LEU A O 1
ATOM 924 N N . GLN A 1 115 ? -21.129 5.328 26.065 1.00 70.00 115 GLN A N 1
ATOM 925 C CA . GLN A 1 115 ? -21.821 5.772 24.860 1.00 70.00 115 GLN A CA 1
ATOM 926 C C . GLN A 1 115 ? -21.041 6.880 24.145 1.00 70.00 115 GLN A C 1
ATOM 928 O O . GLN A 1 115 ? -20.840 6.796 22.941 1.00 70.00 115 GLN A O 1
ATOM 933 N N . GLN A 1 116 ? -20.513 7.864 24.878 1.00 73.31 116 GLN A N 1
ATOM 934 C CA . GLN A 1 116 ? -19.678 8.920 24.298 1.00 73.31 116 GLN A CA 1
ATOM 935 C C . GLN A 1 116 ? -18.399 8.373 23.654 1.00 73.31 116 GLN A C 1
ATOM 937 O O . GLN A 1 116 ? -18.005 8.846 22.591 1.00 73.31 116 GLN A O 1
ATOM 942 N N . GLN A 1 117 ? -17.750 7.381 24.272 1.00 71.00 117 GLN A N 1
ATOM 943 C CA . GLN A 1 117 ? -16.577 6.723 23.689 1.00 71.00 117 GLN A CA 1
ATOM 944 C C . GLN A 1 117 ? -16.946 5.915 22.439 1.00 71.00 117 GLN A C 1
ATOM 946 O O . GLN A 1 117 ? -16.257 6.014 21.427 1.00 71.00 117 GLN A O 1
ATOM 951 N N . LEU A 1 118 ? -18.064 5.186 22.467 1.00 74.50 118 LEU A N 1
ATOM 952 C CA . LEU A 1 118 ? -18.580 4.471 21.298 1.00 74.50 118 LEU A CA 1
ATOM 953 C C . LEU A 1 118 ? -18.916 5.423 20.147 1.00 74.50 118 LEU A C 1
ATOM 955 O O . LEU A 1 118 ? -18.557 5.135 19.009 1.00 74.50 118 LEU A O 1
ATOM 959 N N . ASP A 1 119 ? -19.542 6.564 20.431 1.00 77.25 119 ASP A N 1
ATOM 960 C CA . ASP A 1 119 ? -19.885 7.567 19.422 1.00 77.25 119 ASP A CA 1
ATOM 961 C C . ASP A 1 119 ? -18.615 8.208 18.822 1.00 77.25 119 ASP A C 1
ATOM 963 O O . ASP A 1 119 ? -18.535 8.418 17.610 1.00 77.25 119 ASP A O 1
ATOM 967 N N . GLN A 1 120 ? -17.581 8.462 19.637 1.00 77.81 120 GLN A N 1
ATOM 968 C CA . GLN A 1 120 ? -16.278 8.963 19.173 1.00 77.81 120 GLN A CA 1
ATOM 969 C C . GLN A 1 120 ? -15.521 7.937 18.316 1.00 77.81 120 GLN A C 1
ATOM 971 O O . GLN A 1 120 ? -14.975 8.283 17.261 1.00 77.81 120 GLN A O 1
ATOM 976 N N . GLU A 1 121 ? -15.490 6.672 18.738 1.00 77.25 121 GLU A N 1
ATOM 977 C CA . GLU A 1 121 ? -14.879 5.590 17.964 1.00 77.25 121 GLU A CA 1
ATOM 978 C C . GLU A 1 121 ? -15.661 5.318 16.674 1.00 77.25 121 GLU A C 1
ATOM 980 O O . GLU A 1 121 ? -15.049 5.085 15.633 1.00 77.25 121 GLU A O 1
ATOM 985 N N . GLN A 1 122 ? -16.993 5.423 16.697 1.00 77.56 122 GLN A N 1
ATOM 986 C CA . GLN A 1 122 ? -17.840 5.292 15.513 1.00 77.56 122 GLN A CA 1
ATOM 987 C C . GLN A 1 122 ? -17.592 6.431 14.517 1.00 77.56 122 GLN A C 1
ATOM 989 O O . GLN A 1 122 ? -17.360 6.163 13.340 1.00 77.56 122 GLN A O 1
ATOM 994 N N . ALA A 1 123 ? -17.536 7.683 14.980 1.00 80.12 123 ALA A N 1
ATOM 995 C CA . ALA A 1 123 ? -17.189 8.820 14.128 1.00 80.12 123 ALA A CA 1
ATOM 996 C C . ALA A 1 123 ? -15.788 8.660 13.509 1.00 80.12 123 ALA A C 1
ATOM 998 O O . ALA A 1 123 ? -15.597 8.898 12.316 1.00 80.12 123 ALA A O 1
ATOM 999 N N . THR A 1 124 ? -14.814 8.191 14.296 1.00 79.19 124 THR A N 1
ATOM 1000 C CA . THR A 1 124 ? -13.459 7.890 13.806 1.00 79.19 124 THR A CA 1
ATOM 1001 C C . THR A 1 124 ? -13.480 6.772 12.765 1.00 79.19 124 THR A C 1
ATOM 1003 O O . THR A 1 124 ? -12.857 6.902 11.713 1.00 79.19 124 THR A O 1
ATOM 1006 N N . ARG A 1 125 ? -14.230 5.694 13.015 1.00 81.38 125 ARG A N 1
ATOM 1007 C CA . ARG A 1 125 ? -14.404 4.567 12.093 1.00 81.38 125 ARG A CA 1
ATOM 1008 C C . ARG A 1 125 ? -14.991 5.028 10.762 1.00 81.38 125 ARG A C 1
ATOM 1010 O O . ARG A 1 125 ? -14.478 4.632 9.722 1.00 81.38 125 ARG A O 1
ATOM 1017 N N . ASP A 1 126 ? -16.012 5.878 10.780 1.00 82.81 126 ASP A N 1
ATOM 1018 C CA . ASP A 1 126 ? -16.663 6.362 9.560 1.00 82.81 126 ASP A CA 1
ATOM 1019 C C . ASP A 1 126 ? -15.749 7.287 8.745 1.00 82.81 126 ASP A C 1
ATOM 1021 O O . ASP A 1 126 ? -15.714 7.198 7.517 1.00 82.81 126 ASP A O 1
ATOM 1025 N N . ILE A 1 127 ? -14.957 8.135 9.410 1.00 84.06 127 ILE A N 1
ATOM 1026 C CA . ILE A 1 127 ? -13.954 8.979 8.744 1.00 84.06 127 ILE A CA 1
ATOM 1027 C C . ILE A 1 127 ? -12.858 8.116 8.112 1.00 84.06 127 ILE A C 1
ATOM 1029 O O . ILE A 1 127 ? -12.549 8.288 6.934 1.00 84.06 127 ILE A O 1
ATOM 1033 N N . VAL A 1 128 ? -12.280 7.176 8.865 1.00 83.12 128 VAL A N 1
ATOM 1034 C CA . VAL A 1 128 ? -11.185 6.330 8.367 1.00 83.12 128 VAL A CA 1
ATOM 1035 C C . VAL A 1 128 ? -11.667 5.409 7.245 1.00 83.12 128 VAL A C 1
ATOM 1037 O O . VAL A 1 128 ? -10.941 5.247 6.270 1.00 83.12 128 VAL A O 1
ATOM 1040 N N . LYS A 1 129 ? -12.897 4.880 7.312 1.00 84.75 129 LYS A N 1
ATOM 1041 C CA . LYS A 1 129 ? -13.490 4.085 6.223 1.00 84.75 129 LYS A CA 1
ATOM 1042 C C . LYS A 1 129 ? -13.616 4.865 4.923 1.00 84.75 129 LYS A C 1
ATOM 1044 O O . LYS A 1 129 ? -13.238 4.349 3.882 1.00 84.75 129 LYS A O 1
ATOM 1049 N N . LYS A 1 130 ? -14.096 6.111 4.975 1.00 86.19 130 LYS A N 1
ATOM 1050 C CA . LYS A 1 130 ? -14.165 6.960 3.774 1.00 86.19 130 LYS A CA 1
ATOM 1051 C C . LYS A 1 130 ? -12.783 7.174 3.165 1.00 86.19 130 LYS A C 1
ATOM 1053 O O . LYS A 1 130 ? -12.620 7.071 1.957 1.00 86.19 130 LYS A O 1
ATOM 1058 N N . ILE A 1 131 ? -11.784 7.428 4.010 1.00 84.88 131 ILE A N 1
ATOM 1059 C CA . ILE A 1 131 ? -10.397 7.601 3.568 1.00 84.88 131 ILE A CA 1
ATOM 1060 C C . ILE A 1 131 ? -9.847 6.302 2.951 1.00 84.88 131 ILE A C 1
ATOM 1062 O O . ILE A 1 131 ? -9.144 6.373 1.946 1.00 84.88 131 ILE A O 1
ATOM 1066 N N . ASP A 1 132 ? -10.165 5.138 3.524 1.00 86.69 132 ASP A N 1
ATOM 1067 C CA . ASP A 1 132 ? -9.775 3.822 3.000 1.00 86.69 132 ASP A CA 1
ATOM 1068 C C . ASP A 1 132 ? -10.435 3.517 1.649 1.00 86.69 132 ASP A C 1
ATOM 1070 O O . ASP A 1 132 ? -9.750 3.113 0.714 1.00 86.69 132 ASP A O 1
ATOM 1074 N N . GLU A 1 133 ? -11.735 3.783 1.505 1.00 87.31 133 GLU A N 1
ATOM 1075 C CA . GLU A 1 133 ? -12.465 3.627 0.241 1.00 87.31 133 GLU A CA 1
ATOM 1076 C C . GLU A 1 133 ? -11.916 4.556 -0.849 1.00 87.31 133 GLU A C 1
ATOM 1078 O O . GLU A 1 133 ? -11.672 4.120 -1.977 1.00 87.31 133 GLU A O 1
ATOM 1083 N N . ASP A 1 134 ? -11.666 5.823 -0.512 1.00 86.81 134 ASP A N 1
ATOM 1084 C CA . ASP A 1 134 ? -11.062 6.788 -1.428 1.00 86.81 134 ASP A CA 1
ATOM 1085 C C . ASP A 1 134 ? -9.655 6.345 -1.851 1.00 86.81 134 ASP A C 1
ATOM 1087 O O . ASP A 1 134 ? -9.333 6.371 -3.041 1.00 86.81 134 ASP A O 1
ATOM 1091 N N . ALA A 1 135 ? -8.822 5.903 -0.900 1.00 86.56 135 ALA A N 1
ATOM 1092 C CA . ALA A 1 135 ? -7.491 5.374 -1.186 1.00 86.56 135 ALA A CA 1
ATOM 1093 C C . ALA A 1 135 ? -7.576 4.157 -2.109 1.00 86.56 135 ALA A C 1
ATOM 1095 O O . ALA A 1 135 ? -6.955 4.144 -3.171 1.00 86.56 135 ALA A O 1
ATOM 1096 N N . LYS A 1 136 ? -8.401 3.169 -1.762 1.00 88.19 136 LYS A N 1
ATOM 1097 C CA . LYS A 1 136 ? -8.608 1.970 -2.571 1.00 88.19 136 LYS A CA 1
ATOM 1098 C C . LYS A 1 136 ? -8.953 2.324 -4.015 1.00 88.19 136 LYS A C 1
ATOM 1100 O O . LYS A 1 136 ? -8.280 1.857 -4.928 1.00 88.19 136 LYS A O 1
ATOM 1105 N N . ASN A 1 137 ? -9.941 3.191 -4.222 1.00 86.94 137 ASN A N 1
ATOM 1106 C CA . ASN A 1 137 ? -10.376 3.586 -5.559 1.00 86.94 137 ASN A CA 1
ATOM 1107 C C . ASN A 1 137 ? -9.241 4.240 -6.361 1.00 86.94 137 ASN A C 1
ATOM 1109 O O . ASN A 1 137 ? -9.000 3.865 -7.509 1.00 86.94 137 ASN A O 1
ATOM 1113 N N . VAL A 1 138 ? -8.524 5.197 -5.763 1.00 87.31 138 VAL A N 1
ATOM 1114 C CA . VAL A 1 138 ? -7.423 5.907 -6.433 1.00 87.31 138 VAL A CA 1
ATOM 1115 C C . VAL A 1 138 ? -6.298 4.944 -6.806 1.00 87.31 138 VAL A C 1
ATOM 1117 O O . VAL A 1 138 ? -5.883 4.902 -7.966 1.00 87.31 138 VAL A O 1
ATOM 1120 N N . PHE A 1 139 ? -5.819 4.156 -5.843 1.00 88.94 139 PHE A N 1
ATOM 1121 C CA . PHE A 1 139 ? -4.700 3.247 -6.060 1.00 88.94 139 PHE A CA 1
ATOM 1122 C C . PHE A 1 139 ? -5.073 2.104 -7.010 1.00 88.94 139 PHE A C 1
ATOM 1124 O O . PHE A 1 139 ? -4.287 1.805 -7.900 1.00 88.94 139 PHE A O 1
ATOM 1131 N N . GLU A 1 140 ? -6.267 1.511 -6.918 1.00 87.94 140 GLU A N 1
ATOM 1132 C CA . GLU A 1 140 ? -6.693 0.446 -7.838 1.00 87.94 140 GLU A CA 1
ATOM 1133 C C . GLU A 1 140 ? -6.806 0.939 -9.283 1.00 87.94 140 GLU A C 1
ATOM 1135 O O . GLU A 1 140 ? -6.333 0.264 -10.203 1.00 87.94 140 GLU A O 1
ATOM 1140 N N . ILE A 1 141 ? -7.397 2.119 -9.509 1.00 86.06 141 ILE A N 1
ATOM 1141 C CA . ILE A 1 141 ? -7.452 2.730 -10.845 1.00 86.06 141 ILE A CA 1
ATOM 1142 C C . ILE A 1 141 ? -6.031 2.899 -11.382 1.00 86.06 141 ILE A C 1
ATOM 1144 O O . ILE A 1 141 ? -5.739 2.499 -12.511 1.00 86.06 141 ILE A O 1
ATOM 1148 N N . PHE A 1 142 ? -5.141 3.445 -10.557 1.00 87.06 142 PHE A N 1
ATOM 1149 C CA . PHE A 1 142 ? -3.776 3.736 -10.953 1.00 87.06 142 PHE A CA 1
ATOM 1150 C C . PHE A 1 142 ? -2.970 2.459 -11.243 1.00 87.06 142 PHE A C 1
ATOM 1152 O O . PHE A 1 142 ? -2.384 2.329 -12.317 1.00 87.06 142 PHE A O 1
ATOM 1159 N N . THR A 1 143 ? -3.028 1.461 -10.359 1.00 88.19 143 THR A N 1
ATOM 1160 C CA . THR A 1 143 ? -2.390 0.150 -10.533 1.00 88.19 143 THR A CA 1
ATOM 1161 C C . THR A 1 143 ? -2.869 -0.555 -11.798 1.00 88.19 143 THR A C 1
ATOM 1163 O O . THR A 1 143 ? -2.060 -1.133 -12.522 1.00 88.19 143 THR A O 1
ATOM 1166 N N . ASN A 1 144 ? -4.168 -0.510 -12.097 1.00 85.38 144 ASN A N 1
ATOM 1167 C CA . ASN A 1 144 ? -4.710 -1.145 -13.297 1.00 85.38 144 ASN A CA 1
ATOM 1168 C C . ASN A 1 144 ? -4.231 -0.460 -14.579 1.00 85.38 144 ASN A C 1
ATOM 1170 O O . ASN A 1 144 ? -3.889 -1.141 -15.545 1.00 85.38 144 ASN A O 1
ATOM 1174 N N . ILE A 1 145 ? -4.151 0.872 -14.582 1.00 84.31 145 ILE A N 1
ATOM 1175 C CA . ILE A 1 145 ? -3.648 1.620 -15.737 1.00 84.31 145 ILE A CA 1
ATOM 1176 C C . ILE A 1 145 ? -2.163 1.321 -15.947 1.00 84.31 145 ILE A C 1
ATOM 1178 O O . ILE A 1 145 ? -1.777 0.952 -17.055 1.00 84.31 145 ILE A O 1
ATOM 1182 N N . VAL A 1 146 ? -1.355 1.367 -14.885 1.00 85.69 146 VAL A N 1
ATOM 1183 C CA . VAL A 1 146 ? 0.073 1.009 -14.916 1.00 85.69 146 VAL A CA 1
ATOM 1184 C C . VAL A 1 146 ? 0.291 -0.395 -15.480 1.00 85.69 146 VAL A C 1
ATOM 1186 O O . VAL A 1 146 ? 1.137 -0.575 -16.351 1.00 85.69 146 VAL A O 1
ATOM 1189 N N . LYS A 1 147 ? -0.515 -1.378 -15.061 1.00 84.56 147 LYS A N 1
ATOM 1190 C CA . LYS A 1 147 ? -0.465 -2.746 -15.602 1.00 84.56 147 LYS A CA 1
ATOM 1191 C C . LYS A 1 147 ? -0.861 -2.823 -17.078 1.00 84.56 147 LYS A C 1
ATOM 1193 O O . LYS A 1 147 ? -0.310 -3.643 -17.799 1.00 84.56 147 LYS A O 1
ATOM 1198 N N . SER A 1 148 ? -1.808 -1.998 -17.526 1.00 82.12 148 SER A N 1
ATOM 1199 C CA . SER A 1 148 ? -2.292 -2.016 -18.913 1.00 82.12 148 SER A CA 1
ATOM 1200 C C . SER A 1 148 ? -1.376 -1.297 -19.908 1.00 82.12 148 SER A C 1
ATOM 1202 O O . SER A 1 148 ? -1.327 -1.681 -21.070 1.00 82.12 148 SER A O 1
ATOM 1204 N N . THR A 1 149 ? -0.653 -0.265 -19.467 1.00 80.06 149 THR A N 1
ATOM 1205 C CA . THR A 1 149 ? 0.167 0.593 -20.336 1.00 80.06 149 THR A CA 1
ATOM 1206 C C . THR A 1 149 ? 1.594 0.748 -19.812 1.00 80.06 149 THR A C 1
ATOM 1208 O O . THR A 1 149 ? 2.109 1.860 -19.706 1.00 80.06 149 THR A O 1
ATOM 1211 N N . GLN A 1 150 ? 2.229 -0.377 -19.479 1.0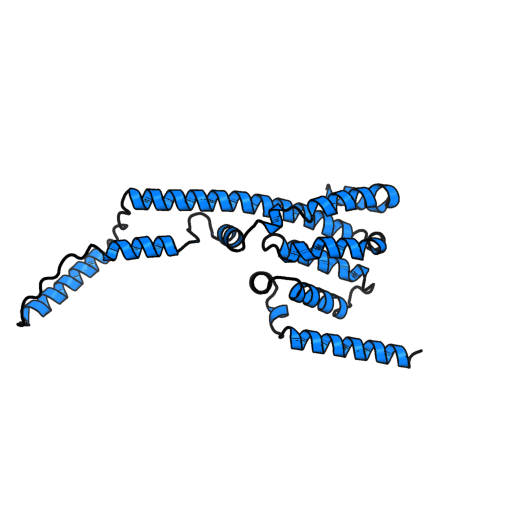0 79.94 150 GLN A N 1
ATOM 1212 C CA . GLN A 1 150 ? 3.552 -0.462 -18.843 1.00 79.94 150 GLN A CA 1
ATOM 1213 C C . GLN A 1 150 ? 4.639 0.367 -19.548 1.00 79.94 150 GLN A C 1
ATOM 1215 O O . GLN A 1 150 ? 5.321 1.164 -18.904 1.00 79.94 150 GLN A O 1
ATOM 1220 N N . GLU A 1 151 ? 4.760 0.247 -20.873 1.00 80.62 151 GLU A N 1
ATOM 1221 C CA . GLU A 1 151 ? 5.805 0.923 -21.663 1.00 80.62 151 GLU A CA 1
ATOM 1222 C C . GLU A 1 151 ? 5.723 2.455 -21.589 1.00 80.62 151 GLU A C 1
ATOM 1224 O O . GLU A 1 151 ? 6.739 3.150 -21.617 1.00 80.62 151 GLU A O 1
ATOM 1229 N N . LEU A 1 152 ? 4.512 3.001 -21.443 1.00 82.19 152 LEU A N 1
ATOM 1230 C CA . LEU A 1 152 ? 4.282 4.446 -21.426 1.00 82.19 152 LEU A CA 1
ATOM 1231 C C . LEU A 1 152 ? 4.752 5.104 -20.120 1.00 82.19 152 LEU A C 1
ATOM 1233 O O . LEU A 1 152 ? 4.983 6.313 -20.091 1.00 82.19 152 LEU A O 1
ATOM 1237 N N . PHE A 1 153 ? 4.901 4.329 -19.043 1.00 83.62 153 PHE A N 1
ATOM 1238 C CA . PHE A 1 153 ? 5.264 4.842 -17.721 1.00 83.62 153 PHE A CA 1
ATOM 1239 C C . PHE A 1 153 ? 6.771 4.882 -17.454 1.00 83.62 153 PHE A C 1
ATOM 1241 O O . PHE A 1 153 ? 7.177 5.518 -16.482 1.00 83.62 153 PHE A O 1
ATOM 1248 N N . ILE A 1 154 ? 7.605 4.289 -18.319 1.00 85.25 154 ILE A N 1
ATOM 1249 C CA . ILE A 1 154 ? 9.075 4.269 -18.190 1.00 85.25 154 ILE A CA 1
ATOM 1250 C C . ILE A 1 154 ? 9.677 5.653 -17.861 1.00 85.25 154 ILE A C 1
ATOM 1252 O O . ILE A 1 154 ? 10.414 5.748 -16.877 1.00 85.25 154 ILE A O 1
ATOM 1256 N N . PRO A 1 155 ? 9.366 6.748 -18.592 1.00 86.81 155 PRO A N 1
ATOM 1257 C CA . PRO A 1 155 ? 9.970 8.053 -18.307 1.00 86.81 155 PRO A CA 1
ATOM 1258 C C . PRO A 1 155 ? 9.497 8.682 -16.986 1.00 86.81 155 PRO A C 1
ATOM 1260 O O . PRO A 1 155 ? 10.138 9.605 -16.492 1.00 86.81 155 PRO A O 1
ATOM 1263 N N . TYR A 1 156 ? 8.405 8.185 -16.400 1.00 86.69 156 TYR A N 1
ATOM 1264 C CA . TYR A 1 156 ? 7.788 8.730 -15.187 1.00 86.69 156 TYR A CA 1
ATOM 1265 C C . TYR A 1 156 ? 8.087 7.906 -13.929 1.00 86.69 156 TYR A C 1
ATOM 1267 O O . TYR A 1 156 ? 7.674 8.288 -12.837 1.00 86.69 156 TYR A O 1
ATOM 1275 N N . LEU A 1 157 ? 8.820 6.791 -14.041 1.00 85.88 157 LEU A N 1
ATOM 1276 C CA . LEU A 1 157 ? 9.079 5.882 -12.919 1.00 85.88 157 LEU A CA 1
ATOM 1277 C C . LEU A 1 157 ? 9.687 6.585 -11.699 1.00 85.88 157 LEU A C 1
ATOM 1279 O O . LEU A 1 157 ? 9.255 6.339 -10.576 1.00 85.88 157 LEU A O 1
ATOM 1283 N N . GLY A 1 158 ? 10.658 7.479 -11.907 1.00 87.12 158 GLY A N 1
ATOM 1284 C CA . GLY A 1 158 ? 11.300 8.207 -10.809 1.00 87.12 158 GLY A CA 1
ATOM 1285 C C . GLY A 1 158 ? 10.318 9.085 -10.028 1.00 87.12 158 GLY A C 1
ATOM 1286 O O . GLY A 1 158 ? 10.288 9.046 -8.799 1.00 87.12 158 GLY A O 1
ATOM 1287 N N . GLU A 1 159 ? 9.468 9.828 -10.740 1.00 87.62 159 GLU A N 1
ATOM 1288 C CA . GLU A 1 159 ? 8.429 10.659 -10.127 1.00 87.62 159 GLU A CA 1
ATOM 1289 C C . GLU A 1 159 ? 7.373 9.805 -9.423 1.00 87.62 159 GLU A C 1
ATOM 1291 O O . GLU A 1 159 ? 6.969 10.118 -8.304 1.00 87.62 159 GLU A O 1
ATOM 1296 N N . LEU A 1 160 ? 6.956 8.696 -10.035 1.00 87.00 160 LEU A N 1
ATOM 1297 C CA . LEU A 1 160 ? 5.982 7.779 -9.451 1.00 87.00 160 LEU A CA 1
ATOM 1298 C C . LEU A 1 160 ? 6.464 7.211 -8.123 1.00 87.00 160 LEU A C 1
ATOM 1300 O O . LEU A 1 160 ? 5.746 7.264 -7.126 1.00 87.00 160 LEU A O 1
ATOM 1304 N N . VAL A 1 161 ? 7.700 6.720 -8.088 1.00 88.56 161 VAL A N 1
ATOM 1305 C CA . VAL A 1 161 ? 8.302 6.175 -6.870 1.00 88.56 161 VAL A CA 1
ATOM 1306 C C . VAL A 1 161 ? 8.408 7.248 -5.782 1.00 88.56 161 VAL A C 1
ATOM 1308 O O . VAL A 1 161 ? 8.078 6.970 -4.628 1.00 88.56 161 VAL A O 1
ATOM 1311 N N . ALA A 1 162 ? 8.767 8.484 -6.143 1.00 89.06 162 ALA A N 1
ATOM 1312 C CA . ALA A 1 162 ? 8.811 9.604 -5.203 1.00 89.06 162 ALA A CA 1
ATOM 1313 C C . ALA A 1 162 ? 7.436 9.919 -4.584 1.00 89.06 162 ALA A C 1
ATOM 1315 O O . ALA A 1 162 ? 7.367 10.286 -3.409 1.00 89.06 162 ALA A O 1
ATOM 1316 N N . HIS A 1 163 ? 6.344 9.728 -5.332 1.00 87.44 163 HIS A N 1
ATOM 1317 C CA . HIS A 1 163 ? 4.991 9.923 -4.809 1.00 87.44 163 HIS A CA 1
ATOM 1318 C C . HIS A 1 163 ? 4.492 8.727 -3.986 1.00 87.44 163 HIS A C 1
ATOM 1320 O O . HIS A 1 163 ? 3.799 8.920 -2.986 1.00 87.44 163 HIS A O 1
ATOM 1326 N N . ILE A 1 164 ? 4.881 7.503 -4.351 1.00 87.25 164 ILE A N 1
ATOM 1327 C CA . ILE A 1 164 ? 4.461 6.271 -3.670 1.00 87.25 164 ILE A CA 1
ATOM 1328 C C . ILE A 1 164 ? 5.165 6.104 -2.318 1.00 87.25 164 ILE A C 1
ATOM 1330 O O . ILE A 1 164 ? 4.514 5.761 -1.332 1.00 87.25 164 ILE A O 1
ATOM 1334 N N . TRP A 1 165 ? 6.470 6.366 -2.211 1.00 88.38 165 TRP A N 1
ATOM 1335 C CA . TRP A 1 165 ? 7.217 6.083 -0.977 1.00 88.38 165 TRP A CA 1
ATOM 1336 C C . TRP A 1 165 ? 6.652 6.745 0.290 1.00 88.38 165 TRP A C 1
ATOM 1338 O O . TRP A 1 165 ? 6.522 6.051 1.298 1.00 88.38 165 TRP A O 1
ATOM 1348 N N . PRO A 1 166 ? 6.252 8.030 0.289 1.00 86.69 166 PRO A N 1
ATOM 1349 C CA . PRO A 1 166 ? 5.637 8.638 1.467 1.00 86.69 166 PRO A CA 1
ATOM 1350 C C . PRO A 1 166 ? 4.329 7.958 1.887 1.00 86.69 166 PRO A C 1
ATOM 1352 O O . PRO A 1 166 ? 4.031 7.884 3.078 1.00 86.69 166 PRO A O 1
ATOM 1355 N N . THR A 1 167 ? 3.573 7.412 0.931 1.00 84.75 167 THR A N 1
ATOM 1356 C CA . THR A 1 167 ? 2.281 6.756 1.192 1.00 84.75 167 THR A CA 1
ATOM 1357 C C . THR A 1 167 ? 2.434 5.404 1.883 1.00 84.75 167 THR A C 1
ATOM 1359 O O . THR A 1 167 ? 1.556 5.017 2.650 1.00 84.75 167 THR A O 1
ATOM 1362 N N . LEU A 1 168 ? 3.588 4.742 1.734 1.00 84.25 168 LEU A N 1
ATOM 1363 C CA . LEU A 1 168 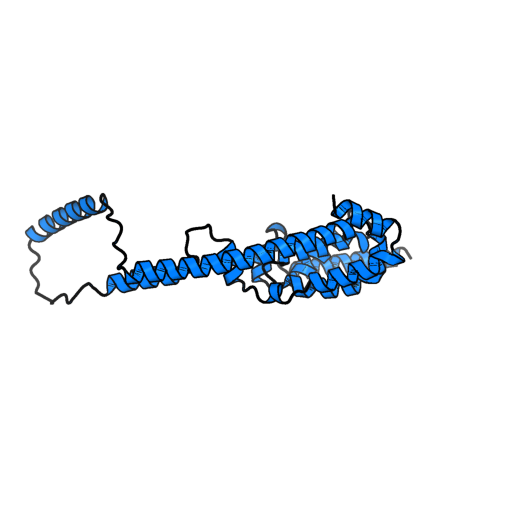? 3.923 3.508 2.456 1.00 84.25 168 LEU A CA 1
ATOM 1364 C C . LEU A 1 168 ? 4.056 3.712 3.976 1.00 84.25 168 LEU A C 1
ATOM 1366 O O . LEU A 1 168 ? 4.011 2.753 4.742 1.00 84.25 168 LEU A O 1
ATOM 1370 N N . LYS A 1 169 ? 4.1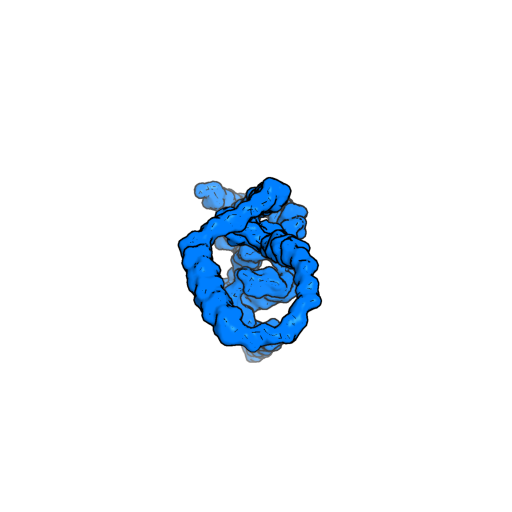97 4.955 4.446 1.00 83.19 169 LYS A N 1
ATOM 1371 C CA . LYS A 1 169 ? 4.206 5.261 5.886 1.00 83.19 169 LYS A CA 1
ATOM 1372 C C . LYS A 1 169 ? 2.799 5.305 6.481 1.00 83.19 169 LYS A C 1
ATOM 1374 O O . LYS A 1 169 ? 2.638 5.127 7.687 1.00 83.19 169 LYS A O 1
ATOM 1379 N N . SER A 1 170 ? 1.780 5.536 5.653 1.00 84.12 170 SER A N 1
ATOM 1380 C CA . SER A 1 170 ? 0.391 5.566 6.103 1.00 84.12 170 SER A CA 1
ATOM 1381 C C . SER A 1 170 ? -0.132 4.144 6.332 1.00 84.12 170 SER A C 1
ATOM 1383 O O . SER A 1 170 ? -0.052 3.318 5.423 1.00 84.12 170 SER A O 1
ATOM 1385 N N . PRO A 1 171 ? -0.737 3.843 7.495 1.00 80.50 171 PRO A N 1
ATOM 1386 C CA . PRO A 1 171 ? -1.312 2.525 7.757 1.00 80.50 171 PRO A CA 1
ATOM 1387 C C . PRO A 1 171 ? -2.546 2.218 6.895 1.00 80.50 171 PRO A C 1
ATOM 1389 O O . PRO A 1 171 ? -2.859 1.049 6.699 1.00 80.50 171 PRO A O 1
ATOM 1392 N N . VAL A 1 172 ? -3.240 3.235 6.371 1.00 83.88 172 VAL A N 1
ATOM 1393 C CA . VAL A 1 172 ? -4.419 3.050 5.505 1.00 83.88 172 VAL A CA 1
ATOM 1394 C C . VAL A 1 172 ? -3.986 2.747 4.074 1.00 83.88 172 VAL A C 1
ATOM 1396 O O . VAL A 1 172 ? -4.460 1.797 3.461 1.00 83.88 172 VAL A O 1
ATOM 1399 N N . ALA A 1 173 ? -3.043 3.534 3.549 1.00 85.69 173 ALA A N 1
ATOM 1400 C CA . ALA A 1 173 ? -2.627 3.432 2.154 1.00 85.69 173 ALA A CA 1
ATOM 1401 C C . ALA A 1 173 ? -1.573 2.340 1.900 1.00 85.69 173 ALA A C 1
ATOM 1403 O O . ALA A 1 173 ? -1.371 1.973 0.746 1.00 85.69 173 ALA A O 1
ATOM 1404 N N . PHE A 1 174 ? -0.915 1.808 2.940 1.00 86.50 174 PHE A N 1
ATOM 1405 C CA . PHE A 1 174 ? 0.222 0.888 2.807 1.00 86.50 174 PHE A CA 1
ATOM 1406 C C . PHE A 1 174 ? -0.035 -0.277 1.848 1.00 86.50 174 PHE A C 1
ATOM 1408 O O . PHE A 1 174 ? 0.761 -0.489 0.936 1.00 86.50 174 PHE A O 1
ATOM 1415 N N . ASN A 1 175 ? -1.133 -1.019 2.020 1.00 86.56 175 ASN A N 1
ATOM 1416 C CA . ASN A 1 175 ? -1.415 -2.185 1.178 1.00 86.56 175 ASN A CA 1
ATOM 1417 C C . ASN A 1 175 ? -1.579 -1.807 -0.296 1.00 86.56 175 ASN A C 1
ATOM 1419 O O . ASN A 1 175 ? -0.964 -2.430 -1.159 1.00 86.56 175 ASN A O 1
ATOM 1423 N N . TYR A 1 176 ? -2.340 -0.751 -0.572 1.00 89.00 176 TYR A N 1
ATOM 1424 C CA . TYR A 1 176 ? -2.594 -0.304 -1.937 1.00 89.00 176 TYR A CA 1
ATOM 1425 C C . TYR A 1 176 ? -1.339 0.301 -2.589 1.00 89.00 176 TYR A C 1
ATOM 1427 O O . TYR A 1 176 ? -1.036 0.030 -3.751 1.00 89.00 176 TYR A O 1
ATOM 1435 N N . ALA A 1 177 ? -0.555 1.063 -1.824 1.00 88.06 177 ALA A N 1
ATOM 1436 C CA . ALA A 1 177 ? 0.716 1.631 -2.260 1.00 88.06 177 ALA A CA 1
ATOM 1437 C C . ALA A 1 177 ? 1.778 0.554 -2.526 1.00 88.06 177 ALA A C 1
ATOM 1439 O O . ALA A 1 177 ? 2.510 0.636 -3.513 1.00 88.06 177 ALA A O 1
ATOM 1440 N N . LYS A 1 178 ? 1.835 -0.484 -1.683 1.00 89.56 178 LYS A N 1
ATOM 1441 C CA . LYS A 1 178 ? 2.668 -1.677 -1.884 1.00 89.56 178 LYS A CA 1
ATOM 1442 C C . LYS A 1 178 ? 2.294 -2.370 -3.194 1.00 89.56 178 LYS A C 1
ATOM 1444 O O . LYS A 1 178 ? 3.179 -2.645 -4.000 1.00 89.56 178 LYS A O 1
ATOM 1449 N N . ASP A 1 179 ? 1.008 -2.620 -3.428 1.00 89.56 179 ASP A N 1
ATOM 1450 C CA . ASP A 1 179 ? 0.538 -3.307 -4.636 1.00 89.56 179 ASP A CA 1
ATOM 1451 C C . ASP A 1 179 ? 0.835 -2.499 -5.906 1.00 89.56 179 ASP A C 1
ATOM 1453 O O . ASP A 1 179 ? 1.229 -3.062 -6.931 1.00 89.56 179 ASP A O 1
ATOM 1457 N N . LEU A 1 180 ? 0.713 -1.171 -5.834 1.00 89.62 180 LEU A N 1
ATOM 1458 C CA . LEU A 1 180 ? 1.131 -0.274 -6.904 1.00 89.62 180 LEU A CA 1
ATOM 1459 C C . LEU A 1 180 ? 2.645 -0.323 -7.146 1.00 89.62 180 LEU A C 1
ATOM 1461 O O . LEU A 1 180 ? 3.071 -0.447 -8.291 1.00 89.62 180 LEU A O 1
ATOM 1465 N N . TYR A 1 181 ? 3.461 -0.262 -6.093 1.00 90.44 181 TYR A N 1
ATOM 1466 C CA . TYR A 1 181 ? 4.917 -0.327 -6.219 1.00 90.44 181 TYR A CA 1
ATOM 1467 C C . TYR A 1 181 ? 5.378 -1.651 -6.842 1.00 90.44 181 TYR A C 1
ATOM 1469 O O . TYR A 1 181 ? 6.218 -1.664 -7.739 1.00 90.44 181 TYR A O 1
ATOM 1477 N N . ILE A 1 182 ? 4.773 -2.768 -6.431 1.00 89.44 182 ILE A N 1
ATOM 1478 C CA . ILE A 1 182 ? 5.039 -4.092 -7.006 1.00 89.44 182 ILE A CA 1
ATOM 1479 C C . ILE A 1 182 ? 4.608 -4.153 -8.477 1.00 89.44 182 ILE A C 1
ATOM 1481 O O . ILE A 1 182 ? 5.281 -4.786 -9.289 1.00 89.44 182 ILE A O 1
ATOM 1485 N N . ALA A 1 183 ? 3.528 -3.467 -8.859 1.00 89.06 183 ALA A N 1
ATOM 1486 C CA . ALA A 1 183 ? 3.090 -3.397 -10.252 1.00 89.06 183 ALA A CA 1
ATOM 1487 C C . ALA A 1 183 ? 4.079 -2.662 -11.178 1.00 89.06 183 ALA A C 1
ATOM 1489 O O . ALA A 1 183 ? 3.972 -2.811 -12.393 1.00 89.06 183 ALA A O 1
ATOM 1490 N N . LEU A 1 184 ? 5.051 -1.917 -10.632 1.00 88.75 184 LEU A N 1
ATOM 1491 C CA . LEU A 1 184 ? 6.135 -1.299 -11.405 1.00 88.75 184 LEU A CA 1
ATOM 1492 C C . LEU A 1 184 ? 7.269 -2.281 -11.740 1.00 88.75 184 LEU A C 1
ATOM 1494 O O . LEU A 1 184 ? 8.058 -2.000 -12.640 1.00 88.75 184 LEU A O 1
ATOM 1498 N N . VAL A 1 185 ? 7.363 -3.427 -11.052 1.00 88.81 185 VAL A N 1
ATOM 1499 C CA . VAL A 1 185 ? 8.448 -4.407 -11.250 1.00 88.81 185 VAL A CA 1
ATOM 1500 C C . VAL A 1 185 ? 8.562 -4.864 -12.706 1.00 88.81 185 VAL A C 1
ATOM 1502 O O . VAL A 1 185 ? 9.665 -4.753 -13.234 1.00 88.81 185 VAL A O 1
ATOM 1505 N N . PRO A 1 186 ? 7.482 -5.285 -13.395 1.00 87.06 186 PRO A N 1
ATOM 1506 C CA . PRO A 1 186 ? 7.579 -5.737 -14.787 1.00 87.06 186 PRO A CA 1
ATOM 1507 C C . PRO A 1 186 ? 8.015 -4.636 -15.768 1.00 87.06 186 PRO A C 1
ATOM 1509 O O . PRO A 1 186 ? 8.502 -4.927 -16.853 1.00 87.06 186 PRO A O 1
ATOM 1512 N N . ILE A 1 187 ? 7.857 -3.360 -15.392 1.00 85.56 187 ILE A N 1
ATOM 1513 C CA . ILE A 1 187 ? 8.276 -2.218 -16.220 1.00 85.56 187 ILE A CA 1
ATOM 1514 C C . ILE A 1 187 ? 9.801 -2.070 -16.189 1.00 85.56 187 ILE A C 1
ATOM 1516 O O . ILE A 1 187 ? 10.424 -1.769 -17.204 1.00 85.56 187 ILE A O 1
ATOM 1520 N N . VAL A 1 188 ? 10.403 -2.261 -15.010 1.00 84.00 188 VAL A N 1
ATOM 1521 C CA . VAL A 1 188 ? 11.854 -2.137 -14.796 1.00 84.00 188 VAL A CA 1
ATOM 1522 C C . VAL A 1 188 ? 12.575 -3.420 -15.199 1.00 84.00 188 VAL A C 1
ATOM 1524 O O . VAL A 1 188 ? 13.608 -3.385 -15.864 1.00 84.00 188 VAL A O 1
ATOM 1527 N N . PHE A 1 189 ? 12.021 -4.555 -14.790 1.00 80.69 189 PHE A N 1
ATOM 1528 C CA . PHE A 1 189 ? 12.513 -5.886 -15.093 1.00 80.69 189 PHE A CA 1
ATOM 1529 C C . PHE A 1 189 ? 11.621 -6.444 -16.196 1.00 80.69 189 PHE A C 1
ATOM 1531 O O . PHE A 1 189 ? 10.599 -7.059 -15.913 1.00 80.69 189 PHE A O 1
ATOM 1538 N N . MET A 1 190 ? 12.005 -6.196 -17.452 1.00 71.44 190 MET A N 1
ATOM 1539 C CA . MET A 1 190 ? 11.270 -6.542 -18.685 1.00 71.44 190 MET A CA 1
ATOM 1540 C C . MET A 1 190 ? 11.011 -8.058 -18.890 1.00 71.44 190 MET A C 1
ATOM 1542 O O . MET A 1 190 ? 10.623 -8.477 -19.976 1.00 71.44 190 MET A O 1
ATOM 1546 N N . ASN A 1 191 ? 11.235 -8.887 -17.866 1.00 64.44 191 ASN A N 1
ATOM 1547 C CA . ASN A 1 191 ? 10.963 -10.317 -17.841 1.00 64.44 191 ASN A CA 1
ATOM 1548 C C . ASN A 1 191 ? 9.911 -10.638 -16.770 1.00 64.44 191 ASN A C 1
ATOM 1550 O O . ASN A 1 191 ? 10.163 -10.510 -15.571 1.00 64.44 191 ASN A O 1
ATOM 1554 N N . ASP A 1 192 ? 8.778 -11.197 -17.200 1.00 54.12 192 ASP A N 1
ATOM 1555 C CA . ASP A 1 192 ? 7.615 -11.569 -16.370 1.00 54.12 192 ASP A CA 1
ATOM 1556 C C . ASP A 1 192 ? 7.891 -12.605 -15.254 1.00 54.12 192 ASP A C 1
ATOM 1558 O O . ASP A 1 192 ? 6.981 -13.011 -14.530 1.00 54.12 192 ASP A O 1
ATOM 1562 N N . LYS A 1 193 ? 9.133 -13.082 -15.110 1.00 57.03 193 LYS A N 1
ATOM 1563 C CA . LYS A 1 193 ? 9.524 -14.147 -14.171 1.00 57.03 193 LYS A CA 1
ATOM 1564 C C . LYS A 1 193 ? 10.731 -13.811 -13.302 1.00 57.03 193 LYS A C 1
ATOM 1566 O O . LYS A 1 193 ? 11.235 -14.704 -12.619 1.00 57.03 193 LYS A O 1
ATOM 1571 N N . ASP A 1 194 ? 11.190 -12.562 -13.284 1.00 69.31 194 ASP A N 1
ATOM 1572 C CA . ASP A 1 194 ? 12.308 -12.182 -12.423 1.00 69.31 194 ASP A CA 1
ATOM 1573 C C . ASP A 1 194 ? 11.858 -12.113 -10.958 1.00 69.31 194 ASP A C 1
ATOM 1575 O O . ASP A 1 194 ? 11.568 -11.053 -10.403 1.00 69.31 194 ASP A O 1
ATOM 1579 N N . THR A 1 195 ? 11.871 -13.272 -10.289 1.00 79.56 195 THR A N 1
ATOM 1580 C CA . THR A 1 195 ? 11.742 -13.414 -8.827 1.00 79.56 195 THR A CA 1
ATOM 1581 C C . THR A 1 195 ? 12.678 -12.449 -8.096 1.00 79.56 195 THR A C 1
ATOM 1583 O O . THR A 1 195 ? 12.368 -11.962 -7.011 1.00 79.56 195 THR A O 1
ATOM 1586 N N . PHE A 1 196 ? 13.811 -12.131 -8.724 1.00 82.25 196 PHE A N 1
ATOM 1587 C CA . PHE A 1 196 ? 14.774 -11.141 -8.270 1.00 82.25 196 PHE A CA 1
ATOM 1588 C C . PHE A 1 196 ? 14.197 -9.717 -8.192 1.00 82.25 196 PHE A C 1
ATOM 1590 O O . PHE A 1 196 ? 14.340 -9.063 -7.160 1.00 82.25 196 PHE A O 1
ATOM 1597 N N . GLY A 1 197 ? 13.499 -9.250 -9.233 1.00 84.44 197 GLY A N 1
ATOM 1598 C CA . GLY A 1 197 ? 12.890 -7.917 -9.260 1.00 84.44 197 GLY A CA 1
ATOM 1599 C C . GLY A 1 197 ? 11.803 -7.761 -8.198 1.00 84.44 197 GLY A C 1
ATOM 1600 O O . GLY A 1 197 ? 11.766 -6.762 -7.476 1.00 84.44 197 GLY A O 1
ATOM 1601 N N . TYR A 1 198 ? 10.980 -8.797 -8.015 1.00 87.19 198 TYR A N 1
ATOM 1602 C CA . TYR A 1 198 ? 9.999 -8.837 -6.931 1.00 87.19 198 TYR A CA 1
ATOM 1603 C C . TYR A 1 198 ? 10.669 -8.832 -5.555 1.00 87.19 198 TYR A C 1
ATOM 1605 O O . TYR A 1 198 ? 10.253 -8.070 -4.686 1.00 87.19 198 TYR A O 1
ATOM 1613 N N . ALA A 1 199 ? 11.734 -9.614 -5.352 1.00 85.62 199 ALA A N 1
ATOM 1614 C CA . ALA A 1 199 ? 12.470 -9.622 -4.089 1.00 85.62 199 ALA A CA 1
ATOM 1615 C C . ALA A 1 199 ? 13.037 -8.233 -3.746 1.00 85.62 199 ALA A C 1
ATOM 1617 O O . ALA A 1 199 ? 12.904 -7.790 -2.604 1.00 85.62 199 ALA A O 1
ATOM 1618 N N . ILE A 1 200 ? 13.595 -7.513 -4.729 1.00 87.12 200 ILE A N 1
ATOM 1619 C CA . ILE A 1 200 ? 14.044 -6.123 -4.548 1.00 87.12 200 ILE A CA 1
ATOM 1620 C C . ILE A 1 200 ? 12.874 -5.236 -4.142 1.00 87.12 200 ILE A C 1
ATOM 1622 O O . ILE A 1 200 ? 12.995 -4.475 -3.183 1.00 87.12 200 ILE A O 1
ATOM 1626 N N . ALA A 1 201 ? 11.739 -5.341 -4.835 1.00 88.69 201 ALA A N 1
ATOM 1627 C CA . ALA A 1 201 ? 10.588 -4.501 -4.544 1.00 88.69 201 ALA A CA 1
ATOM 1628 C C . ALA A 1 201 ? 10.044 -4.734 -3.127 1.00 88.69 201 ALA A C 1
ATOM 1630 O O . ALA A 1 201 ? 9.819 -3.776 -2.388 1.00 88.69 201 ALA A O 1
ATOM 1631 N N . TYR A 1 202 ? 9.904 -5.993 -2.703 1.00 87.56 202 TYR A N 1
ATOM 1632 C CA . TYR A 1 202 ? 9.463 -6.329 -1.348 1.00 87.56 202 TYR A CA 1
ATOM 1633 C C . TYR A 1 202 ? 10.455 -5.856 -0.276 1.00 87.56 202 TYR A C 1
ATOM 1635 O O . TYR A 1 202 ? 10.024 -5.330 0.753 1.00 87.56 202 TYR A O 1
ATOM 1643 N N . LEU A 1 203 ? 11.770 -5.972 -0.503 1.00 86.81 203 LEU A N 1
ATOM 1644 C CA . LEU A 1 203 ? 12.766 -5.422 0.425 1.00 86.81 203 LEU A CA 1
ATOM 1645 C C . LEU A 1 203 ? 12.744 -3.893 0.465 1.00 86.81 203 LEU A C 1
ATOM 1647 O O . LEU A 1 203 ? 12.823 -3.313 1.547 1.00 86.81 203 LEU A O 1
ATOM 1651 N N . ALA A 1 204 ? 12.586 -3.232 -0.680 1.00 88.06 204 ALA A N 1
ATOM 1652 C CA . ALA A 1 204 ? 12.477 -1.780 -0.749 1.00 88.06 204 ALA A CA 1
ATOM 1653 C C . ALA A 1 204 ? 11.239 -1.275 0.006 1.00 88.06 204 ALA A C 1
ATOM 1655 O O . ALA A 1 204 ? 11.333 -0.284 0.732 1.00 88.06 204 ALA A O 1
ATOM 1656 N N . VAL A 1 205 ? 10.106 -1.981 -0.086 1.00 88.62 205 VAL A N 1
ATOM 1657 C CA . VAL A 1 205 ? 8.924 -1.692 0.738 1.00 88.62 205 VAL A CA 1
ATOM 1658 C C . VAL A 1 205 ? 9.247 -1.882 2.220 1.00 88.62 205 VAL A C 1
ATOM 1660 O O . VAL A 1 205 ? 8.970 -0.977 3.003 1.00 88.62 205 VAL A O 1
ATOM 1663 N N . ARG A 1 206 ? 9.882 -2.994 2.623 1.00 87.12 206 ARG A N 1
ATOM 1664 C CA . ARG A 1 206 ? 10.274 -3.229 4.030 1.00 87.12 206 ARG A CA 1
ATOM 1665 C C . ARG A 1 206 ? 11.191 -2.131 4.581 1.00 87.12 206 ARG A C 1
ATOM 1667 O O . ARG A 1 206 ? 11.036 -1.761 5.737 1.00 87.12 206 ARG A O 1
ATOM 1674 N N . LEU A 1 207 ? 12.113 -1.613 3.769 1.00 85.88 207 LEU A N 1
ATOM 1675 C CA . LEU A 1 207 ? 13.059 -0.560 4.157 1.00 85.88 207 LEU A CA 1
ATOM 1676 C C . LEU A 1 207 ? 12.409 0.820 4.309 1.00 85.88 207 LEU A C 1
ATOM 1678 O O . LEU A 1 207 ? 12.782 1.577 5.199 1.00 85.88 207 LEU A O 1
ATOM 1682 N N . ASN A 1 208 ? 11.462 1.160 3.434 1.00 82.88 208 ASN A N 1
ATOM 1683 C CA . ASN A 1 208 ? 10.871 2.503 3.378 1.00 82.88 208 ASN A CA 1
ATOM 1684 C C . ASN A 1 208 ? 9.599 2.660 4.223 1.00 82.88 208 ASN A C 1
ATOM 1686 O O . ASN A 1 208 ? 9.041 3.756 4.301 1.00 82.88 208 ASN A O 1
ATOM 1690 N N . SER A 1 209 ? 9.144 1.578 4.851 1.00 81.31 209 SER A N 1
ATOM 1691 C CA . SER A 1 209 ? 7.894 1.539 5.607 1.00 81.31 209 SER A CA 1
ATOM 1692 C C . SER A 1 209 ? 8.139 1.421 7.105 1.00 81.31 209 SER A C 1
ATOM 1694 O O . SER A 1 209 ? 9.164 0.914 7.556 1.00 81.31 209 SER A O 1
ATOM 1696 N N . ASP A 1 210 ? 7.151 1.841 7.891 1.00 75.25 210 ASP A N 1
ATOM 1697 C CA . ASP A 1 210 ? 7.199 1.706 9.344 1.00 75.25 210 ASP A CA 1
ATOM 1698 C C . ASP A 1 210 ? 7.176 0.220 9.767 1.00 75.25 210 ASP A C 1
ATOM 1700 O O . ASP A 1 210 ? 6.266 -0.513 9.354 1.00 75.25 210 ASP A O 1
ATOM 1704 N N . PRO A 1 211 ? 8.080 -0.229 10.665 1.00 67.31 211 PRO A N 1
ATOM 1705 C CA . PRO A 1 211 ? 8.171 -1.632 11.087 1.00 67.31 211 PRO A CA 1
ATOM 1706 C C . PRO A 1 211 ? 6.855 -2.204 11.626 1.00 67.31 211 PRO A C 1
ATOM 1708 O O . PRO A 1 211 ? 6.513 -3.354 11.360 1.00 67.31 211 PRO A O 1
ATOM 1711 N N . SER A 1 212 ? 6.078 -1.386 12.341 1.00 64.19 212 SER A N 1
ATOM 1712 C CA . SER A 1 212 ? 4.777 -1.783 12.891 1.00 64.19 212 SER A CA 1
ATOM 1713 C C . SER A 1 212 ? 3.728 -2.047 11.806 1.00 64.19 212 SER A C 1
ATOM 1715 O O . SER A 1 212 ? 2.925 -2.964 11.933 1.00 64.19 212 SER A O 1
ATOM 1717 N N . THR A 1 213 ? 3.728 -1.249 10.735 1.00 66.75 213 THR A N 1
ATOM 1718 C CA . THR A 1 213 ? 2.764 -1.375 9.630 1.00 66.75 213 THR A CA 1
ATOM 1719 C C . THR A 1 213 ? 3.100 -2.601 8.787 1.00 66.75 213 THR A C 1
ATOM 1721 O O . THR A 1 213 ? 2.219 -3.387 8.443 1.00 66.75 213 THR A O 1
ATOM 1724 N N . VAL A 1 214 ? 4.396 -2.824 8.556 1.00 68.69 214 VAL A N 1
ATOM 1725 C CA . VAL A 1 214 ? 4.929 -3.998 7.859 1.00 68.69 214 VAL A CA 1
ATOM 1726 C C . VAL A 1 214 ? 4.557 -5.294 8.582 1.00 68.69 214 VAL A C 1
ATOM 1728 O O . VAL A 1 214 ? 4.056 -6.217 7.949 1.00 68.69 214 VAL A O 1
ATOM 1731 N N . GLN A 1 215 ? 4.725 -5.362 9.904 1.00 63.12 215 GLN A N 1
ATOM 1732 C CA . GLN A 1 215 ? 4.391 -6.565 10.681 1.00 63.12 215 GLN A CA 1
ATOM 1733 C C . GLN A 1 215 ? 2.895 -6.904 10.676 1.00 63.12 215 GLN A C 1
ATOM 1735 O O . GLN A 1 215 ? 2.531 -8.076 10.748 1.00 63.12 215 GLN A O 1
ATOM 1740 N N . GLN A 1 216 ? 2.025 -5.894 10.605 1.00 66.06 216 GLN A N 1
ATOM 1741 C CA . GLN A 1 216 ? 0.575 -6.094 10.637 1.00 66.06 216 GLN A CA 1
ATOM 1742 C C . GLN A 1 216 ? -0.039 -6.389 9.262 1.00 66.06 216 GLN A C 1
ATOM 1744 O O . GLN A 1 216 ? -1.124 -6.969 9.209 1.00 66.06 216 GLN A O 1
ATOM 1749 N N . GLN A 1 217 ? 0.589 -5.942 8.170 1.00 69.44 217 GLN A N 1
ATOM 1750 C CA . GLN A 1 217 ? -0.038 -5.922 6.841 1.00 69.44 217 GLN A CA 1
ATOM 1751 C C . GLN A 1 217 ? 0.747 -6.650 5.742 1.00 69.44 217 GLN A C 1
ATOM 1753 O O . GLN A 1 217 ? 0.168 -6.954 4.701 1.00 69.44 217 GLN A O 1
ATOM 1758 N N . LEU A 1 218 ? 2.038 -6.940 5.933 1.00 77.50 218 LEU A N 1
ATOM 1759 C CA . LEU A 1 218 ? 2.819 -7.714 4.965 1.00 77.50 218 LEU A CA 1
ATOM 1760 C C . LEU A 1 218 ? 2.636 -9.221 5.190 1.00 77.50 218 LEU A C 1
ATOM 1762 O O . LEU A 1 218 ? 2.493 -9.679 6.326 1.00 77.50 218 LEU A O 1
ATOM 1766 N N . ASP A 1 219 ? 2.681 -10.008 4.110 1.00 77.25 219 ASP A N 1
ATOM 1767 C CA . ASP A 1 219 ? 2.565 -11.461 4.216 1.00 77.25 219 ASP A CA 1
ATOM 1768 C C . ASP A 1 219 ? 3.692 -12.042 5.071 1.00 77.25 219 ASP A C 1
ATOM 1770 O O . ASP A 1 219 ? 4.875 -11.733 4.894 1.00 77.25 219 ASP A O 1
ATOM 1774 N N . LYS A 1 220 ? 3.320 -12.960 5.965 1.00 75.56 220 LYS A N 1
ATOM 1775 C CA . LYS A 1 220 ? 4.237 -13.571 6.937 1.00 75.56 220 LYS A CA 1
ATOM 1776 C C . LYS A 1 220 ? 5.449 -14.232 6.281 1.00 75.56 220 LYS A C 1
ATOM 1778 O O . LYS A 1 220 ? 6.520 -14.223 6.872 1.00 75.56 220 LYS A O 1
ATOM 1783 N N . CYS A 1 221 ? 5.300 -14.772 5.070 1.00 74.19 221 CYS A N 1
ATOM 1784 C CA . CYS A 1 221 ? 6.378 -15.417 4.317 1.00 74.19 221 CYS A CA 1
ATOM 1785 C C . CYS A 1 221 ? 7.552 -14.467 4.030 1.00 74.19 221 CYS A C 1
ATOM 1787 O O . CYS A 1 221 ? 8.702 -14.884 4.106 1.00 74.19 221 CYS A O 1
ATOM 1789 N N . TRP A 1 222 ? 7.284 -13.180 3.789 1.00 73.31 222 TRP A N 1
ATOM 1790 C CA . TRP A 1 222 ? 8.317 -12.173 3.517 1.00 73.31 222 TRP A CA 1
ATOM 1791 C C . TRP A 1 222 ? 8.962 -11.595 4.783 1.00 73.31 222 TRP A C 1
ATOM 1793 O O . TRP A 1 222 ? 9.907 -10.814 4.680 1.00 73.31 222 TRP A O 1
ATOM 1803 N N . LEU A 1 223 ? 8.464 -11.971 5.965 1.00 78.75 223 LEU A N 1
ATOM 1804 C CA . LEU A 1 223 ? 8.966 -11.556 7.279 1.00 78.75 223 LEU A CA 1
ATOM 1805 C C . LEU A 1 223 ? 9.753 -12.660 8.001 1.00 78.75 223 LEU A C 1
ATOM 1807 O O . LEU A 1 223 ? 10.226 -12.431 9.109 1.00 78.75 223 LEU A O 1
ATOM 1811 N N . GLN A 1 224 ? 9.877 -13.849 7.402 1.00 80.25 224 GLN A N 1
ATOM 1812 C CA . GLN A 1 224 ? 10.598 -14.979 8.002 1.00 80.25 224 GLN A CA 1
ATOM 1813 C C . GLN A 1 224 ? 12.108 -14.735 8.068 1.00 80.25 224 GLN A C 1
ATOM 1815 O O . GLN A 1 224 ? 12.762 -15.151 9.020 1.00 80.25 224 GLN A O 1
ATOM 1820 N N . GLU A 1 225 ? 12.650 -14.071 7.048 1.00 83.00 225 GLU A N 1
ATOM 1821 C CA . GLU A 1 225 ? 14.066 -13.727 6.952 1.00 83.00 225 GLU A CA 1
ATOM 1822 C C . GLU A 1 225 ? 14.319 -12.346 7.573 1.00 83.00 225 GLU A C 1
ATOM 1824 O O . GLU A 1 225 ? 13.586 -11.374 7.308 1.00 83.00 225 GLU A O 1
ATOM 1829 N N . ASP A 1 226 ? 15.380 -12.256 8.379 1.00 85.00 226 ASP A N 1
ATOM 1830 C CA . ASP A 1 226 ? 15.854 -10.981 8.906 1.00 85.00 226 ASP A CA 1
ATOM 1831 C C . ASP A 1 226 ? 16.169 -10.004 7.764 1.00 85.00 226 ASP A C 1
ATOM 1833 O O . ASP A 1 226 ? 16.603 -10.399 6.680 1.00 85.00 226 ASP A O 1
ATOM 1837 N N . LEU A 1 227 ? 15.914 -8.715 7.992 1.00 83.50 227 LEU A N 1
ATOM 1838 C CA . LEU A 1 227 ? 16.056 -7.707 6.946 1.00 83.50 227 LEU A CA 1
ATOM 1839 C C . LEU A 1 227 ? 17.505 -7.596 6.460 1.00 83.50 227 LEU A C 1
ATOM 1841 O O . LEU A 1 227 ? 17.720 -7.481 5.255 1.00 83.50 227 LEU A O 1
ATOM 1845 N N . LEU A 1 228 ? 18.485 -7.644 7.367 1.00 85.88 228 LEU A N 1
ATOM 1846 C CA . LEU A 1 228 ? 19.895 -7.516 6.999 1.00 85.88 228 LEU A CA 1
ATOM 1847 C C . LEU A 1 228 ? 20.367 -8.753 6.238 1.00 85.88 228 LEU A C 1
ATOM 1849 O O . LEU A 1 228 ? 20.945 -8.612 5.163 1.00 85.88 228 LEU A O 1
ATOM 1853 N N . ALA A 1 229 ? 20.018 -9.947 6.722 1.00 86.88 229 ALA A N 1
ATOM 1854 C CA . ALA A 1 229 ? 20.328 -11.202 6.035 1.00 86.88 229 ALA A CA 1
ATOM 1855 C C . ALA A 1 229 ? 19.733 -11.247 4.613 1.00 86.88 229 ALA A C 1
ATOM 1857 O O . ALA A 1 229 ? 20.412 -11.624 3.656 1.00 86.88 229 ALA A O 1
ATOM 1858 N N . ALA A 1 230 ? 18.488 -10.786 4.449 1.00 85.62 230 ALA A N 1
ATOM 1859 C CA . ALA A 1 230 ? 17.840 -10.731 3.144 1.00 85.62 230 ALA A CA 1
ATOM 1860 C C . ALA A 1 230 ? 18.531 -9.745 2.187 1.00 85.62 230 ALA A C 1
ATOM 1862 O O . ALA A 1 230 ? 18.670 -10.045 1.000 1.00 85.62 230 ALA A O 1
ATOM 1863 N N . ILE A 1 231 ? 18.982 -8.586 2.688 1.00 85.94 231 ILE A N 1
ATOM 1864 C CA . ILE A 1 231 ? 19.744 -7.601 1.904 1.00 85.94 231 ILE A CA 1
ATOM 1865 C C . ILE A 1 231 ? 21.092 -8.184 1.482 1.00 85.94 231 ILE A C 1
ATOM 1867 O O . ILE A 1 231 ? 21.447 -8.085 0.309 1.00 85.94 231 ILE A O 1
ATOM 1871 N N . GLU A 1 232 ? 21.821 -8.824 2.396 1.00 88.25 232 GLU A N 1
ATOM 1872 C CA . GLU A 1 232 ? 23.106 -9.468 2.101 1.00 88.25 232 GLU A CA 1
ATOM 1873 C C . GLU A 1 232 ? 22.963 -10.536 1.015 1.00 88.25 232 GLU A C 1
ATOM 1875 O O . GLU A 1 232 ? 23.721 -10.536 0.043 1.00 88.25 232 GLU A O 1
ATOM 1880 N N . ARG A 1 233 ? 21.938 -11.391 1.114 1.00 87.94 233 ARG A N 1
ATOM 1881 C CA . ARG A 1 233 ? 21.624 -12.394 0.091 1.00 87.94 233 ARG A CA 1
ATOM 1882 C C . ARG A 1 233 ? 21.332 -11.753 -1.266 1.00 87.94 233 ARG A C 1
ATOM 1884 O O . ARG A 1 233 ? 21.827 -12.224 -2.288 1.00 87.94 233 ARG A O 1
ATOM 1891 N N . LEU A 1 234 ? 20.540 -10.681 -1.294 1.00 85.69 234 LEU A N 1
ATOM 1892 C CA . LEU A 1 234 ? 20.188 -9.993 -2.538 1.00 85.69 234 LEU A CA 1
ATOM 1893 C C . LEU A 1 234 ? 21.404 -9.303 -3.177 1.00 85.69 234 LEU A C 1
ATOM 1895 O O . LEU A 1 234 ? 21.587 -9.386 -4.393 1.00 85.69 234 LEU A O 1
ATOM 1899 N N . LEU A 1 235 ? 22.266 -8.686 -2.365 1.00 85.88 235 LEU A N 1
ATOM 1900 C CA . LEU A 1 235 ? 23.529 -8.097 -2.813 1.00 85.88 235 LEU A CA 1
ATOM 1901 C C . LEU A 1 235 ? 24.493 -9.157 -3.354 1.00 85.88 235 LEU A C 1
ATOM 1903 O O . LEU A 1 235 ? 25.117 -8.923 -4.388 1.00 85.88 235 LEU A O 1
ATOM 1907 N N . ALA A 1 236 ? 24.576 -10.326 -2.714 1.00 86.62 236 ALA A N 1
ATOM 1908 C CA . ALA A 1 236 ? 25.366 -11.451 -3.208 1.00 86.62 236 ALA A CA 1
ATOM 1909 C C . ALA A 1 236 ? 24.865 -11.925 -4.583 1.00 86.62 236 ALA A C 1
ATOM 1911 O O . ALA A 1 236 ? 25.653 -12.001 -5.525 1.00 86.62 236 ALA A O 1
ATOM 1912 N N . CYS A 1 237 ? 23.552 -12.126 -4.747 1.00 83.38 237 CYS A N 1
ATOM 1913 C CA . CYS A 1 237 ? 22.963 -12.479 -6.042 1.00 83.38 237 CYS A CA 1
ATOM 1914 C C . CYS A 1 237 ? 23.215 -11.408 -7.119 1.00 83.38 237 CYS A C 1
ATOM 1916 O O . CYS A 1 237 ? 23.488 -11.736 -8.274 1.00 83.38 237 CYS A O 1
ATOM 1918 N N . LEU A 1 238 ? 23.145 -10.120 -6.764 1.00 83.06 238 LEU A N 1
ATOM 1919 C CA . LEU A 1 238 ? 23.447 -9.027 -7.692 1.00 83.06 238 LEU A CA 1
ATOM 1920 C C . LEU A 1 238 ? 24.926 -9.036 -8.103 1.00 83.06 238 LEU A C 1
ATOM 1922 O O . LEU A 1 238 ? 25.249 -8.874 -9.282 1.00 83.06 238 LEU A O 1
ATOM 1926 N N . TYR A 1 239 ? 25.832 -9.255 -7.151 1.00 85.00 239 TYR A N 1
ATOM 1927 C CA . TYR A 1 239 ? 27.263 -9.361 -7.415 1.00 85.00 239 TYR A CA 1
ATOM 1928 C C . TYR A 1 239 ? 27.582 -10.546 -8.336 1.00 85.00 239 TYR A C 1
ATOM 1930 O O . TYR A 1 239 ? 28.309 -10.388 -9.313 1.00 85.00 239 TYR A O 1
ATOM 1938 N N . GLU A 1 240 ? 26.991 -11.714 -8.094 1.00 83.12 240 GLU A N 1
ATOM 1939 C CA . GLU A 1 240 ? 27.173 -12.895 -8.943 1.00 83.12 240 GLU A CA 1
ATOM 1940 C C . GLU A 1 240 ? 26.680 -12.658 -10.375 1.00 83.12 240 GLU A C 1
ATOM 1942 O O . GLU A 1 240 ? 27.425 -12.908 -11.326 1.00 83.12 240 GLU A O 1
ATOM 1947 N N . ASN A 1 241 ? 25.477 -12.102 -10.542 1.00 76.69 241 ASN A N 1
ATOM 1948 C CA . ASN A 1 241 ? 24.911 -11.803 -11.860 1.00 76.69 241 ASN A CA 1
ATOM 1949 C C . ASN A 1 241 ? 25.732 -10.752 -12.624 1.00 76.69 241 ASN A C 1
ATOM 1951 O O . ASN A 1 241 ? 25.974 -10.891 -13.824 1.00 76.69 241 ASN A O 1
ATOM 1955 N N . THR A 1 242 ? 26.222 -9.718 -11.935 1.00 77.19 242 THR A N 1
ATOM 1956 C CA . THR A 1 242 ? 27.063 -8.682 -12.559 1.00 77.19 242 THR A CA 1
ATOM 1957 C C . THR A 1 242 ? 28.467 -9.185 -12.907 1.00 77.19 242 THR A C 1
ATOM 1959 O O . THR A 1 242 ? 29.037 -8.752 -13.908 1.00 77.19 242 THR A O 1
ATOM 1962 N N . GLN A 1 243 ? 29.028 -10.128 -12.141 1.00 73.00 243 GLN A N 1
ATOM 1963 C CA . GLN A 1 243 ? 30.302 -10.783 -12.463 1.00 73.00 243 GLN A CA 1
ATOM 1964 C C . GLN A 1 243 ? 30.173 -11.785 -13.614 1.00 73.00 243 GLN A C 1
ATOM 1966 O O . GLN A 1 243 ? 31.063 -11.862 -14.460 1.00 73.00 243 GLN A O 1
ATOM 1971 N N . GLN A 1 244 ? 29.073 -12.537 -13.686 1.00 60.56 244 GLN A N 1
ATOM 1972 C CA . GLN A 1 244 ? 28.797 -13.424 -14.818 1.00 60.56 244 GLN A CA 1
ATOM 1973 C C . GLN A 1 244 ? 28.623 -12.624 -16.115 1.00 60.56 244 GLN A C 1
ATOM 1975 O O . GLN A 1 244 ? 29.266 -12.952 -17.108 1.00 60.56 244 GLN A O 1
ATOM 1980 N N . ALA A 1 245 ? 27.884 -11.511 -16.096 1.00 60.03 245 ALA A N 1
ATOM 1981 C CA . ALA A 1 245 ? 27.725 -10.629 -17.259 1.00 60.03 245 ALA A CA 1
ATOM 1982 C C . ALA A 1 245 ? 29.054 -10.037 -17.782 1.00 60.03 245 ALA A C 1
ATOM 1984 O O . ALA A 1 245 ? 29.183 -9.760 -18.974 1.00 60.03 245 ALA A O 1
ATOM 1985 N N . LYS A 1 246 ? 30.062 -9.873 -16.913 1.00 59.56 246 LYS A N 1
ATOM 1986 C CA . LYS A 1 246 ? 31.419 -9.449 -17.303 1.00 59.56 246 LYS A CA 1
ATOM 1987 C C . LYS A 1 246 ? 32.275 -10.561 -17.910 1.00 59.56 246 LYS A C 1
ATOM 1989 O O . LYS A 1 246 ? 33.258 -10.245 -18.560 1.00 59.56 246 LYS A O 1
ATOM 1994 N N . LYS A 1 247 ? 31.948 -11.836 -17.682 1.00 54.16 247 LYS A N 1
ATOM 1995 C CA . LYS A 1 247 ? 32.679 -12.984 -18.254 1.00 54.16 247 LYS A CA 1
ATOM 1996 C C . LYS A 1 247 ? 32.203 -13.369 -19.658 1.00 54.16 247 LYS A C 1
ATOM 1998 O O . LYS A 1 247 ? 32.894 -14.128 -20.328 1.00 54.16 247 LYS A O 1
ATOM 2003 N N . PHE A 1 248 ? 31.031 -12.887 -20.071 1.00 47.88 248 PHE A N 1
ATOM 2004 C CA . PHE A 1 248 ? 30.435 -13.143 -21.388 1.00 47.88 248 PHE A CA 1
ATOM 2005 C C . PHE A 1 248 ? 30.514 -11.940 -22.349 1.00 47.88 248 PHE A C 1
ATOM 2007 O O . PHE A 1 248 ? 30.019 -12.043 -23.469 1.00 47.88 248 PHE A O 1
ATOM 2014 N N . ASN A 1 249 ? 31.132 -10.830 -21.924 1.00 42.56 249 ASN A N 1
ATOM 2015 C CA . ASN A 1 249 ? 31.575 -9.726 -22.787 1.00 42.56 249 ASN A CA 1
ATOM 2016 C C . ASN A 1 249 ? 33.090 -9.805 -22.981 1.00 42.56 249 ASN A C 1
ATOM 2018 O O . ASN A 1 249 ? 33.560 -9.359 -24.048 1.00 42.56 249 ASN A O 1
#

Foldseek 3Di:
DVLVVLLVVCVVCVPPRVVVLVVVLLVLLDDVLLVPQDPQLVVLLVDDQPDQPPCVLVVVLVVVVVVPPDDDDDDDDDDDPVVVVVVVVVVVVVVVVVVVPPDPPQPPVSVVVVVVSSVVSVVSNVSLVVVLVSLCVSLVSLLSSCLSPVQSCVVVVVVLCVSLLVSCAGLSNVVSSLSSQLSNLCSVVVDPPPPLSSLVSLLVSCVSYDVVSCVVPPDVVNVPDDSVRSVVVSVVVVVVVVVVVVVVD

Sequence (249 aa):
EQISAISLLCSMKPNLFLKSFLQIAYERLQPASYLLVSKRSYEIMKTPPGEIYEKSVLETILKHETKDTGNVKRESKNYSYKEQMAARELEKELAAKQNKATVPQLTKKQQEMLQQQLDQEQATRDIVKKIDEDAKNVFEIFTNIVKSTQELFIPYLGELVAHIWPTLKSPVAFNYAKDLYIALVPIVFMNDKDTFGYAIAYLAVRLNSDPSTVQQQLDKCWLQEDLLAAIERLLACLYENTQQAKKFN